Protein AF-A0A8H6MA01-F1 (afdb_monomer)

Sequence (253 aa):
HDFEWKREQCFLIRKPDPPVLVAITKEASRQVKTAQVQMLDYNLNRFTIDGRKGLEIIILTALMTFQDSKDVSPDSVSSPVTEQPSTLLSTSLANLSRRISSIPGVAIGTESLPPPMPPKPALKTGLDRVAEMQALKGEDYNKITVEEEGSVDDYAQYCNTLLSDDAMLFISVKSTSAEFVPKVLQVVEEAKRIRHKAGLDDEADLHQYVLYDTEKKKGPKRINLNDDADQKAKYTPPSSLTVHLSKIDMPEL

Foldseek 3Di:
DDDDDDWDWDWDDDPPDHTHTAKTWDDDPPVGLDTDMDGPVVRLVVDDDPPSVVVVVVVVVVSVVVSVVVVPPPPPDPDDDDDDDDDDDDDDDDDDDDDDDDDDDDDDDDPDDDDPDDPDPPDPDAQVVQVVVVVVVPDPPQEREDDPPHDLLSLLVNNLVQVVDPVRFKHKYKYPFLVCVVSSVSSVVSNQVVVVVVVPPDQQRKDKDKDFPPPPPPDDPPDDPPPPPVVVPDDDGGGMMMMMIGSDDDPPD

pLDDT: mean 72.01, std 19.39, range [27.12, 93.94]

Secondary structure (DSSP, 8-state):
---PPPPPEEEE--SSSPPEEEEEEEPPPTT----EEEE-HHHHHTS--TTHHHHHHHHHHHHHHHHHHHHT-GGG------------------------------------PPPPPPPPPP---THHHHHHHHHHHT--TTEEEE-SSS-HHHHHHHHHHHHHSTT--EEEEEESSGGGHHHHHHHHHHHHHHHHHTT-TTT-PPEEEEEE------S-----TT--HHHHTS----S-EEEEEESS--TT-

Solvent-accessible surface area (backbone atoms only — not comparable to full-atom values): 16451 Å² total; per-residue (Å²): 137,83,82,74,86,74,74,54,70,43,64,51,79,53,84,94,51,77,68,40,72,36,34,38,47,51,84,49,54,97,88,43,95,54,85,42,74,48,73,36,58,74,57,52,67,78,49,96,56,89,60,55,69,59,52,52,50,52,53,52,50,50,59,50,50,54,51,59,56,57,72,69,51,82,87,80,74,88,76,92,80,82,88,86,92,83,89,82,89,84,82,82,82,88,85,91,78,92,84,86,89,87,86,90,81,89,86,85,90,74,88,75,75,75,77,80,72,78,78,75,76,71,82,67,65,52,47,61,39,50,53,49,54,49,62,73,66,66,55,61,96,46,50,46,77,46,61,87,75,66,54,56,67,31,54,11,52,49,51,39,59,54,60,66,38,84,90,43,52,54,41,34,44,30,28,76,38,38,84,35,38,66,53,48,54,52,20,54,50,49,24,50,49,56,45,51,74,71,65,54,64,88,87,52,60,67,41,76,47,80,47,71,58,72,77,78,77,86,65,84,86,77,79,67,90,82,62,62,71,72,66,76,70,54,86,74,73,58,62,27,40,37,39,36,41,17,62,54,93,68,92,89,119

Structure (mmCIF, N/CA/C/O backbone):
data_AF-A0A8H6MA01-F1
#
_entry.id   AF-A0A8H6MA01-F1
#
loop_
_atom_site.group_PDB
_atom_site.id
_atom_site.type_symbol
_atom_site.label_atom_id
_atom_site.label_alt_id
_atom_site.label_comp_id
_atom_site.label_asym_id
_atom_site.label_entity_id
_atom_site.label_seq_id
_atom_site.pdbx_PDB_ins_code
_atom_site.Cartn_x
_atom_site.Cartn_y
_atom_site.Cartn_z
_atom_site.occupancy
_atom_site.B_iso_or_equiv
_atom_site.auth_seq_id
_atom_site.auth_comp_id
_atom_site.auth_asym_id
_atom_site.auth_atom_id
_atom_site.pdbx_PDB_model_num
ATOM 1 N N . HIS A 1 1 ? 6.164 2.600 -32.070 1.00 34.25 1 HIS A N 1
ATOM 2 C CA . HIS A 1 1 ? 7.226 2.622 -31.045 1.00 34.25 1 HIS A CA 1
ATOM 3 C C . HIS A 1 1 ? 6.882 3.793 -30.159 1.00 34.25 1 HIS A C 1
ATOM 5 O O . HIS A 1 1 ? 7.288 4.911 -30.453 1.00 34.25 1 HIS A O 1
ATOM 11 N N . ASP A 1 2 ? 6.026 3.541 -29.177 1.00 27.12 2 ASP A N 1
ATOM 12 C CA . ASP A 1 2 ? 5.502 4.596 -28.322 1.00 27.12 2 ASP A CA 1
ATOM 13 C C . ASP A 1 2 ? 6.475 4.778 -27.165 1.00 27.12 2 ASP A C 1
ATOM 15 O O . ASP A 1 2 ? 6.863 3.820 -26.496 1.00 27.12 2 ASP A O 1
ATOM 19 N N . PHE A 1 3 ? 6.977 6.002 -27.029 1.00 35.66 3 PHE A N 1
ATOM 20 C CA . PHE A 1 3 ? 7.962 6.348 -26.019 1.00 35.66 3 PHE A CA 1
ATOM 21 C C . PHE A 1 3 ? 7.270 6.454 -24.662 1.00 35.66 3 PHE A C 1
ATOM 23 O O . PHE A 1 3 ? 6.493 7.370 -24.406 1.00 35.66 3 PHE A O 1
ATOM 30 N N . GLU A 1 4 ? 7.576 5.493 -23.799 1.00 40.94 4 GLU A N 1
ATOM 31 C CA . GLU A 1 4 ? 7.163 5.455 -22.404 1.00 40.94 4 GLU A CA 1
ATOM 32 C C . GLU A 1 4 ? 7.915 6.533 -21.603 1.00 40.94 4 GLU A C 1
ATOM 34 O O . GLU A 1 4 ? 9.117 6.767 -21.788 1.00 40.94 4 GLU A O 1
ATOM 39 N N . TRP A 1 5 ? 7.188 7.247 -20.747 1.00 51.47 5 TRP A N 1
ATOM 40 C CA . TRP A 1 5 ? 7.677 8.445 -20.072 1.00 51.47 5 TRP A CA 1
ATOM 41 C C . TRP A 1 5 ? 8.796 8.108 -19.075 1.00 51.47 5 TRP A C 1
ATOM 43 O O . TRP A 1 5 ? 8.630 7.361 -18.115 1.00 51.47 5 TRP A O 1
ATOM 53 N N . LYS A 1 6 ? 9.980 8.681 -19.310 1.00 57.19 6 LYS A N 1
ATOM 54 C CA . LYS A 1 6 ? 11.204 8.441 -18.534 1.00 57.19 6 LYS A CA 1
ATOM 55 C C . LYS A 1 6 ? 11.165 9.237 -17.220 1.00 57.19 6 LYS A C 1
ATOM 57 O O . LYS A 1 6 ? 11.045 10.463 -17.259 1.00 57.19 6 LYS A O 1
ATOM 62 N N . ARG A 1 7 ? 11.321 8.567 -16.067 1.00 74.19 7 ARG A N 1
ATOM 63 C CA . ARG A 1 7 ? 11.549 9.224 -14.759 1.00 74.19 7 ARG A CA 1
ATOM 64 C C . ARG A 1 7 ? 12.716 10.208 -14.867 1.00 74.19 7 ARG A C 1
ATOM 66 O O . ARG A 1 7 ? 13.781 9.839 -15.368 1.00 74.19 7 ARG A O 1
ATOM 73 N N . GLU A 1 8 ? 12.542 11.433 -14.381 1.00 84.88 8 GLU A N 1
ATOM 74 C CA . GLU A 1 8 ? 13.616 12.430 -14.390 1.00 84.88 8 GLU A CA 1
ATOM 75 C C . GLU A 1 8 ? 14.580 12.152 -13.243 1.00 84.88 8 GLU A C 1
ATOM 77 O O . GLU A 1 8 ? 14.173 11.992 -12.089 1.00 84.88 8 GLU A O 1
ATOM 82 N N . GLN A 1 9 ? 15.864 12.079 -13.576 1.00 88.50 9 GLN A N 1
ATOM 83 C CA . GLN A 1 9 ? 16.936 11.704 -12.665 1.00 88.50 9 GLN A CA 1
ATOM 84 C C . GLN A 1 9 ? 18.064 12.726 -12.768 1.00 88.50 9 GLN A C 1
ATOM 86 O O . GLN A 1 9 ? 18.504 13.067 -13.867 1.00 88.50 9 GLN A O 1
ATOM 91 N N . CYS A 1 10 ? 18.561 13.188 -11.624 1.00 88.44 10 CYS A N 1
ATOM 92 C CA . CYS A 1 10 ? 19.715 14.075 -11.549 1.00 88.44 10 CYS A CA 1
ATOM 93 C C . CYS A 1 10 ? 20.949 13.290 -11.119 1.00 88.44 10 CYS A C 1
ATOM 95 O O . CYS A 1 10 ? 20.953 12.646 -10.067 1.00 88.44 10 CYS A O 1
ATOM 97 N N . PHE A 1 11 ? 22.018 13.406 -11.903 1.00 90.38 11 PHE A N 1
ATOM 98 C CA . PHE A 1 11 ? 23.304 12.782 -11.624 1.00 90.38 11 PHE A CA 1
ATOM 99 C C . PHE A 1 11 ? 24.374 13.840 -11.386 1.00 90.38 11 PHE A C 1
ATOM 101 O O . PHE A 1 11 ? 24.452 14.837 -12.103 1.00 90.38 11 PHE A O 1
ATOM 108 N N . LEU A 1 12 ? 25.251 13.582 -10.423 1.00 88.44 12 LEU A N 1
ATOM 109 C CA . LEU A 1 12 ? 26.494 14.311 -10.265 1.00 88.44 12 LEU A CA 1
ATOM 110 C C . LEU A 1 12 ? 27.577 13.624 -11.099 1.00 88.44 12 LEU A C 1
ATOM 112 O O . LEU A 1 12 ? 28.008 12.515 -10.783 1.00 88.44 12 LEU A O 1
ATOM 116 N N . ILE A 1 13 ? 27.998 14.282 -12.177 1.00 88.12 13 ILE A N 1
ATOM 117 C CA . ILE A 1 13 ? 29.018 13.767 -13.094 1.00 88.12 13 ILE A CA 1
ATOM 118 C C . ILE A 1 13 ? 30.401 14.074 -12.524 1.00 88.12 13 ILE A C 1
ATOM 120 O O . ILE A 1 13 ? 30.714 15.222 -12.207 1.00 88.12 13 ILE A O 1
ATOM 124 N N . ARG A 1 14 ? 31.243 13.047 -12.420 1.00 83.00 14 ARG A N 1
ATOM 125 C CA . ARG A 1 14 ? 32.652 13.159 -12.036 1.00 83.00 14 ARG A CA 1
ATOM 126 C C . ARG A 1 14 ? 33.495 12.401 -13.052 1.00 83.00 14 ARG A C 1
ATOM 128 O O . ARG A 1 14 ? 32.985 11.569 -13.786 1.00 83.00 14 ARG A O 1
ATOM 135 N N . LYS A 1 15 ? 34.769 12.751 -13.170 1.00 78.38 15 LYS A N 1
ATOM 136 C CA . LYS A 1 15 ? 35.750 11.967 -13.927 1.00 78.38 15 LYS A CA 1
ATOM 137 C C . LYS A 1 15 ? 36.972 11.810 -13.025 1.00 78.38 15 LYS A C 1
ATOM 139 O O . LYS A 1 15 ? 37.383 12.816 -12.449 1.00 78.38 15 LYS A O 1
ATOM 144 N N . PRO A 1 16 ? 37.540 10.603 -12.875 1.00 83.75 16 PRO A N 1
ATOM 145 C CA . PRO A 1 16 ? 37.234 9.367 -13.607 1.00 83.75 16 PRO A CA 1
ATOM 146 C C . PRO A 1 16 ? 36.024 8.568 -13.078 1.00 83.75 16 PRO A C 1
ATOM 148 O O . PRO A 1 16 ? 35.631 7.598 -13.719 1.00 83.75 16 PRO A O 1
ATOM 151 N N . ASP A 1 17 ? 35.444 8.959 -11.941 1.00 82.38 17 ASP A N 1
ATOM 152 C CA . ASP A 1 17 ? 34.401 8.184 -11.252 1.00 82.38 17 ASP A CA 1
ATOM 153 C C . ASP A 1 17 ? 33.057 8.131 -12.004 1.00 82.38 17 ASP A C 1
ATOM 155 O O . ASP A 1 17 ? 32.692 9.090 -12.68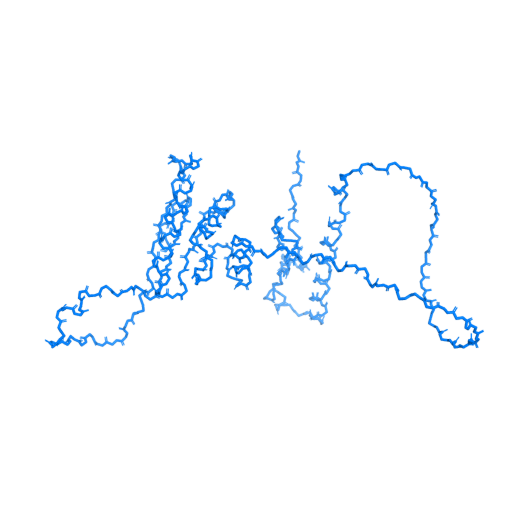4 1.00 82.38 17 ASP A O 1
ATOM 159 N N . PRO A 1 18 ? 32.268 7.051 -11.866 1.00 87.69 18 PRO A N 1
ATOM 160 C CA . PRO A 1 18 ? 30.954 6.963 -12.494 1.00 87.69 18 PRO A CA 1
ATOM 161 C C . PRO A 1 18 ? 29.983 8.043 -11.969 1.00 87.69 18 PRO A C 1
ATOM 163 O O . PRO A 1 18 ? 30.086 8.459 -10.810 1.00 87.69 18 PRO A O 1
ATOM 166 N N . PRO A 1 19 ? 29.003 8.485 -12.786 1.00 89.75 19 PRO A N 1
ATOM 167 C CA . PRO A 1 19 ? 27.981 9.431 -12.349 1.00 89.75 19 PRO A CA 1
ATOM 168 C C . PRO A 1 19 ? 27.183 8.904 -11.153 1.00 89.75 19 PRO A C 1
ATOM 170 O O . PRO A 1 19 ? 26.739 7.757 -11.144 1.00 89.75 19 PRO A O 1
ATOM 173 N N . VAL A 1 20 ? 26.955 9.761 -10.158 1.00 89.44 20 VAL A N 1
ATOM 174 C CA . VAL A 1 20 ? 26.236 9.393 -8.930 1.00 89.44 20 VAL A CA 1
ATOM 175 C C . VAL A 1 20 ? 24.845 10.006 -8.936 1.00 89.44 20 VAL A C 1
ATOM 177 O O . VAL A 1 20 ? 24.708 11.219 -9.061 1.00 89.44 20 VAL A O 1
ATOM 180 N N . LEU A 1 21 ? 23.808 9.182 -8.782 1.00 90.50 21 LEU A N 1
ATOM 181 C CA . LEU A 1 21 ? 22.423 9.646 -8.679 1.00 90.50 21 LEU A CA 1
ATOM 182 C C . LEU A 1 21 ? 22.229 10.451 -7.385 1.00 90.50 21 LEU A C 1
ATOM 184 O O . LEU A 1 21 ? 22.555 9.967 -6.300 1.00 90.50 21 LEU A O 1
ATOM 188 N N . VAL A 1 22 ? 21.690 11.666 -7.488 1.00 91.19 22 VAL A N 1
ATOM 189 C CA . VAL A 1 22 ? 21.502 12.582 -6.346 1.00 91.19 22 VAL A CA 1
ATOM 190 C C . VAL A 1 22 ? 20.050 12.995 -6.120 1.00 91.19 22 VAL A C 1
ATOM 192 O O . VAL A 1 22 ? 19.695 13.324 -4.992 1.00 91.19 22 VAL A O 1
ATOM 195 N N . ALA A 1 23 ? 19.201 12.941 -7.146 1.00 90.75 23 ALA A N 1
ATOM 196 C CA . ALA A 1 23 ? 17.767 13.175 -7.002 1.00 90.75 23 ALA A CA 1
ATOM 197 C C . ALA A 1 23 ? 16.973 12.424 -8.073 1.00 90.75 23 ALA A C 1
ATOM 199 O O . ALA A 1 23 ? 17.481 12.177 -9.171 1.00 90.75 23 ALA A O 1
ATOM 200 N N . ILE A 1 24 ? 15.730 12.071 -7.755 1.00 90.31 24 ILE A N 1
ATOM 201 C CA . ILE A 1 24 ? 14.807 11.397 -8.669 1.00 90.31 24 ILE A CA 1
ATOM 202 C C . ILE A 1 24 ? 13.382 11.917 -8.472 1.00 90.31 24 ILE A C 1
ATOM 204 O O . ILE A 1 24 ? 12.943 12.149 -7.345 1.00 90.31 24 ILE A O 1
ATOM 208 N N . THR A 1 25 ? 12.660 12.088 -9.574 1.00 87.12 25 THR A N 1
ATOM 209 C CA . THR A 1 25 ? 11.212 12.334 -9.559 1.00 87.12 25 THR A CA 1
ATOM 210 C C . THR A 1 25 ? 10.462 11.010 -9.457 1.00 87.12 25 THR A C 1
ATOM 212 O O . THR A 1 25 ? 10.783 10.034 -10.144 1.00 87.12 25 THR A O 1
ATOM 215 N N . LYS A 1 26 ? 9.474 10.962 -8.567 1.00 79.38 26 LYS A N 1
ATOM 216 C CA . LYS A 1 26 ? 8.510 9.869 -8.475 1.00 79.38 26 LYS A CA 1
ATOM 217 C C . LYS A 1 26 ? 7.288 10.224 -9.308 1.00 79.38 26 LYS A C 1
ATOM 219 O O . LYS A 1 26 ? 6.898 11.386 -9.390 1.00 79.38 26 LYS A O 1
ATOM 224 N N . GLU A 1 27 ? 6.724 9.211 -9.945 1.00 69.88 27 GLU A N 1
ATOM 225 C CA . GLU A 1 27 ? 5.550 9.371 -10.790 1.00 69.88 27 GLU A CA 1
ATOM 226 C C . GLU A 1 27 ? 4.340 9.769 -9.941 1.00 69.88 27 GLU A C 1
ATOM 228 O O . GLU A 1 27 ? 4.031 9.129 -8.934 1.00 69.88 27 GLU A O 1
ATOM 233 N N . ALA A 1 28 ? 3.671 10.844 -10.351 1.00 60.22 28 ALA A N 1
ATOM 234 C CA . ALA A 1 28 ? 2.371 11.205 -9.821 1.00 60.22 28 ALA A CA 1
ATOM 235 C C . ALA A 1 28 ? 1.358 10.171 -10.335 1.00 60.22 28 ALA A C 1
ATOM 237 O O . ALA A 1 28 ? 1.167 10.037 -11.544 1.00 60.22 28 ALA A O 1
ATOM 238 N N . SER A 1 29 ? 0.738 9.409 -9.429 1.00 55.12 29 SER A N 1
ATOM 239 C CA . SER A 1 29 ? -0.331 8.472 -9.793 1.00 55.12 29 SER A CA 1
ATOM 240 C C . SER A 1 29 ? -1.413 9.204 -10.592 1.00 55.12 29 SER A C 1
ATOM 242 O O . SER A 1 29 ? -1.735 10.353 -10.287 1.00 55.12 29 SER A O 1
ATOM 244 N N . ARG A 1 30 ? -2.020 8.538 -11.587 1.00 55.69 30 ARG A N 1
ATOM 245 C CA . ARG A 1 30 ? -3.050 9.118 -12.477 1.00 55.69 30 ARG A CA 1
ATOM 246 C C . ARG A 1 30 ? -4.207 9.806 -11.739 1.00 55.69 30 ARG A C 1
ATOM 248 O O . ARG A 1 30 ? -4.917 10.603 -12.345 1.00 55.69 30 ARG A O 1
ATOM 255 N N . GLN A 1 31 ? -4.407 9.505 -10.456 1.00 52.16 31 GLN A N 1
ATOM 256 C CA . GLN A 1 31 ? -5.457 10.093 -9.626 1.00 52.16 31 GLN A CA 1
ATOM 257 C C . GLN A 1 31 ? -5.031 11.336 -8.825 1.00 52.16 31 GLN A C 1
ATOM 259 O O . GLN A 1 31 ? -5.897 12.114 -8.431 1.00 52.16 31 GLN A O 1
ATOM 264 N N . VAL A 1 32 ? -3.732 11.574 -8.599 1.00 55.38 32 VAL A N 1
ATOM 265 C CA . VAL A 1 32 ? -3.238 12.698 -7.786 1.00 55.38 32 VAL A CA 1
ATOM 266 C C . VAL A 1 32 ? -2.075 13.382 -8.499 1.00 55.38 32 VAL A C 1
ATOM 268 O O . VAL A 1 32 ? -0.973 12.848 -8.562 1.00 55.38 32 VAL A O 1
ATOM 271 N N . LYS A 1 33 ? -2.306 14.606 -8.989 1.00 60.69 33 LYS A N 1
ATOM 272 C CA . LYS A 1 33 ? -1.308 15.462 -9.661 1.00 60.69 33 LYS A CA 1
ATOM 273 C C . LYS A 1 33 ? -0.271 16.065 -8.696 1.00 60.69 33 LYS A C 1
ATOM 275 O O . LYS A 1 33 ? 0.031 17.251 -8.767 1.00 60.69 33 LYS A O 1
ATOM 280 N N . THR A 1 34 ? 0.231 15.300 -7.731 1.00 64.06 34 THR A N 1
ATOM 281 C CA . THR A 1 34 ? 1.276 15.783 -6.819 1.00 64.06 34 THR A CA 1
ATOM 282 C C . THR A 1 34 ? 2.638 15.314 -7.297 1.00 64.06 34 THR A C 1
ATOM 284 O O . THR A 1 34 ? 2.972 14.135 -7.194 1.00 64.06 34 THR A O 1
ATOM 287 N N . ALA A 1 35 ? 3.425 16.268 -7.782 1.00 71.44 35 ALA A N 1
ATOM 288 C CA . ALA A 1 35 ? 4.844 16.124 -8.056 1.00 71.44 35 ALA A CA 1
ATOM 289 C C . ALA A 1 35 ? 5.605 15.715 -6.784 1.00 71.44 35 ALA A C 1
ATOM 291 O O . ALA A 1 35 ? 5.605 16.450 -5.794 1.00 71.44 35 ALA A O 1
ATOM 292 N N . GLN A 1 36 ? 6.284 14.565 -6.797 1.00 83.19 36 GLN A N 1
ATOM 293 C CA . GLN A 1 36 ? 7.130 14.135 -5.682 1.00 83.19 36 GLN A CA 1
ATOM 294 C C . GLN A 1 36 ? 8.589 14.015 -6.135 1.00 83.19 36 GLN A C 1
ATOM 296 O O . GLN A 1 36 ? 8.915 13.287 -7.069 1.00 83.19 36 GLN A O 1
ATOM 301 N N . VAL A 1 37 ? 9.492 14.710 -5.440 1.00 87.81 37 VAL A N 1
ATOM 302 C CA . VAL A 1 37 ? 10.945 14.626 -5.654 1.00 87.81 37 VAL A CA 1
ATOM 303 C C . VAL A 1 37 ? 11.595 13.990 -4.437 1.00 87.81 37 VAL A C 1
ATOM 305 O O . VAL A 1 37 ? 11.376 14.416 -3.306 1.00 87.81 37 VAL A O 1
ATOM 308 N N . GLN A 1 38 ? 12.418 12.974 -4.677 1.00 90.88 38 GLN A N 1
ATOM 309 C CA . GLN A 1 38 ? 13.244 12.342 -3.662 1.00 90.88 38 GLN A CA 1
ATOM 310 C C . GLN A 1 38 ? 14.689 12.819 -3.806 1.00 90.88 38 GLN A C 1
ATOM 312 O O . GLN A 1 38 ? 15.350 12.553 -4.813 1.00 90.88 38 GLN A O 1
ATOM 317 N N . MET A 1 39 ? 15.183 13.486 -2.765 1.00 91.69 39 MET A N 1
ATOM 318 C CA . MET A 1 39 ? 16.587 13.870 -2.625 1.00 91.69 39 MET A CA 1
ATOM 319 C C . MET A 1 39 ? 17.371 12.737 -1.958 1.00 91.69 39 MET A C 1
ATOM 321 O O . MET A 1 39 ? 16.956 12.193 -0.935 1.00 91.69 39 MET A O 1
ATOM 325 N N . LEU A 1 40 ? 18.507 12.355 -2.544 1.00 91.19 40 LEU A N 1
ATOM 326 C CA . LEU A 1 40 ? 19.391 11.318 -2.008 1.00 91.19 40 LEU A CA 1
ATOM 327 C C . LEU A 1 40 ? 20.517 11.971 -1.203 1.00 91.19 40 LEU A C 1
ATOM 329 O O . LEU A 1 40 ? 21.679 11.987 -1.620 1.00 91.19 40 LEU A O 1
ATOM 333 N N . ASP A 1 41 ? 20.169 12.501 -0.030 1.00 87.62 41 ASP A N 1
ATOM 334 C CA . ASP A 1 41 ? 21.076 13.277 0.829 1.00 87.62 41 ASP A CA 1
ATOM 335 C C . ASP A 1 41 ? 22.361 12.526 1.166 1.00 87.62 41 ASP A C 1
ATOM 337 O O . ASP A 1 41 ? 23.441 13.111 1.217 1.00 87.62 41 ASP A O 1
ATOM 341 N N . TYR A 1 42 ? 22.274 11.204 1.330 1.00 90.56 42 TYR A N 1
ATOM 342 C CA . TYR A 1 42 ? 23.441 10.358 1.553 1.00 90.56 42 TYR A CA 1
ATOM 343 C C . TYR A 1 42 ? 24.500 10.511 0.450 1.00 90.56 42 TYR A C 1
ATOM 345 O O . TYR A 1 42 ? 25.691 10.645 0.740 1.00 90.56 42 TYR A O 1
ATOM 353 N N . ASN A 1 43 ? 24.069 10.546 -0.812 1.00 88.00 43 ASN A N 1
ATOM 354 C CA . ASN A 1 43 ? 24.962 10.684 -1.956 1.00 88.00 43 ASN A CA 1
ATOM 355 C C . ASN A 1 43 ? 25.517 12.108 -2.057 1.00 88.00 43 ASN A C 1
ATOM 357 O O . ASN A 1 43 ? 26.704 12.272 -2.316 1.00 88.00 43 ASN A O 1
ATOM 361 N N . LEU A 1 44 ? 24.706 13.130 -1.774 1.00 86.75 44 LEU A N 1
ATOM 362 C CA . LEU A 1 44 ? 25.148 14.531 -1.706 1.00 86.75 44 LEU A CA 1
ATOM 363 C C . LEU A 1 44 ? 26.163 14.777 -0.580 1.00 86.75 44 LEU A C 1
ATOM 365 O O . LEU A 1 44 ? 27.115 15.540 -0.748 1.00 86.75 44 LEU A O 1
ATOM 369 N N . ASN A 1 45 ? 25.990 14.109 0.560 1.00 86.94 45 ASN A N 1
ATOM 370 C CA . ASN A 1 45 ? 26.807 14.315 1.752 1.00 86.94 45 ASN A CA 1
ATOM 371 C C . ASN A 1 45 ? 28.245 13.812 1.604 1.00 86.94 45 ASN A C 1
ATOM 373 O O . ASN A 1 45 ? 29.138 14.337 2.268 1.00 86.94 45 ASN A O 1
ATOM 377 N N . ARG A 1 46 ? 28.481 12.855 0.702 1.00 85.06 46 ARG A N 1
ATOM 378 C CA . ARG A 1 46 ? 29.812 12.316 0.376 1.00 85.06 46 ARG A CA 1
ATOM 379 C C . ARG A 1 46 ? 30.696 13.293 -0.396 1.00 85.06 46 ARG A C 1
ATOM 381 O O . ARG A 1 46 ? 31.870 13.018 -0.624 1.00 85.06 46 ARG A O 1
ATOM 388 N N . PHE A 1 47 ? 30.136 14.425 -0.806 1.00 83.88 47 PHE A N 1
ATOM 389 C CA . PHE A 1 47 ? 30.798 15.380 -1.665 1.00 83.88 47 PHE A CA 1
ATOM 390 C C . PHE A 1 47 ? 31.005 16.720 -0.962 1.00 83.88 47 PHE A C 1
ATOM 392 O O . PHE A 1 47 ? 30.074 17.315 -0.410 1.00 83.88 47 PHE A O 1
ATOM 399 N N . THR A 1 48 ? 32.242 17.212 -1.022 1.00 82.31 48 THR A N 1
ATOM 400 C CA . THR A 1 48 ? 32.616 18.562 -0.593 1.00 82.31 48 THR A CA 1
ATOM 401 C C . THR A 1 48 ? 32.142 19.544 -1.662 1.00 82.31 48 THR A C 1
ATOM 403 O O . THR A 1 48 ? 32.806 19.740 -2.676 1.00 82.31 48 THR A O 1
ATOM 406 N N . ILE A 1 49 ? 30.926 20.056 -1.489 1.00 85.38 49 ILE A N 1
ATOM 407 C CA . ILE A 1 49 ? 30.286 21.018 -2.390 1.00 85.38 49 ILE A CA 1
ATOM 408 C C . ILE A 1 49 ? 30.086 22.304 -1.600 1.00 85.38 49 ILE A C 1
ATOM 410 O O . ILE A 1 49 ? 29.394 22.294 -0.576 1.00 85.38 49 ILE A O 1
ATOM 414 N N . ASP A 1 50 ? 30.655 23.400 -2.090 1.00 87.00 50 ASP A N 1
ATOM 415 C CA . ASP A 1 50 ? 30.417 24.722 -1.524 1.00 87.00 50 ASP A CA 1
ATOM 416 C C . ASP A 1 50 ? 28.962 25.127 -1.782 1.00 87.00 50 ASP A C 1
ATOM 418 O O . ASP A 1 50 ? 28.474 25.085 -2.910 1.00 87.00 50 ASP A O 1
ATOM 422 N N . GLY A 1 51 ? 28.229 25.477 -0.723 1.00 86.44 51 GLY A N 1
ATOM 423 C CA . GLY A 1 51 ? 26.828 25.888 -0.854 1.00 86.44 51 GLY A CA 1
ATOM 424 C C . GLY A 1 51 ? 25.847 24.745 -1.150 1.00 86.44 51 GLY A C 1
ATOM 425 O O . GLY A 1 51 ? 24.921 24.920 -1.941 1.00 86.44 51 GLY A O 1
ATOM 426 N N . ARG A 1 52 ? 25.988 23.593 -0.475 1.00 87.06 52 ARG A N 1
ATOM 427 C CA . ARG A 1 52 ? 25.103 22.411 -0.612 1.00 87.06 52 ARG A CA 1
ATOM 428 C C . ARG A 1 52 ? 23.604 22.740 -0.616 1.00 87.06 52 ARG A C 1
ATOM 430 O O . ARG A 1 52 ? 22.874 22.219 -1.450 1.00 87.06 52 ARG A O 1
ATOM 437 N N . LYS A 1 53 ? 23.151 23.640 0.262 1.00 88.69 53 LYS A N 1
ATOM 438 C CA . LYS A 1 53 ? 21.740 24.061 0.315 1.00 88.69 53 LYS A CA 1
ATOM 439 C C . LYS A 1 53 ? 21.287 24.835 -0.918 1.00 88.69 53 LYS A C 1
ATOM 441 O O . LYS A 1 53 ? 20.166 24.640 -1.369 1.00 88.69 53 LYS A O 1
ATOM 446 N N . GLY A 1 54 ? 22.167 25.641 -1.508 1.00 92.00 54 GLY A N 1
ATOM 447 C CA . GLY A 1 54 ? 21.892 26.278 -2.795 1.00 92.00 54 GLY A CA 1
ATOM 448 C C . GLY A 1 54 ? 21.733 25.243 -3.908 1.00 92.00 54 GLY A C 1
ATOM 449 O O . GLY A 1 54 ? 20.795 25.331 -4.694 1.00 92.00 54 GLY A O 1
ATOM 450 N N . LEU A 1 55 ? 22.590 24.217 -3.928 1.00 89.62 55 LEU A N 1
ATOM 451 C CA . LEU A 1 55 ? 22.495 23.129 -4.903 1.00 89.62 55 LEU A CA 1
ATOM 452 C C . LEU A 1 55 ? 21.197 22.319 -4.753 1.00 89.62 55 LEU A C 1
ATOM 454 O O . LEU A 1 55 ? 20.548 22.041 -5.756 1.00 89.62 55 LEU A O 1
ATOM 458 N N . GLU A 1 56 ? 20.799 21.969 -3.527 1.00 90.06 56 GLU A N 1
ATOM 459 C CA . GLU A 1 56 ? 19.523 21.283 -3.261 1.00 90.06 56 GLU A CA 1
ATOM 460 C C . GLU A 1 56 ? 18.330 22.093 -3.795 1.00 90.06 56 GLU A C 1
ATOM 462 O O . GLU A 1 56 ? 17.477 21.543 -4.490 1.00 90.06 56 GLU A O 1
ATOM 467 N N . ILE A 1 57 ? 18.302 23.408 -3.536 1.00 91.94 57 ILE A N 1
ATOM 468 C CA . ILE A 1 57 ? 17.244 24.308 -4.020 1.00 91.94 57 ILE A CA 1
ATOM 469 C C . ILE A 1 57 ? 17.224 24.354 -5.549 1.00 91.94 57 ILE A C 1
ATOM 471 O O . ILE A 1 57 ? 16.150 24.288 -6.142 1.00 91.94 57 ILE A O 1
ATOM 475 N N . ILE A 1 58 ? 18.387 24.439 -6.201 1.00 92.38 58 ILE A N 1
ATOM 476 C CA . ILE A 1 58 ? 18.479 24.44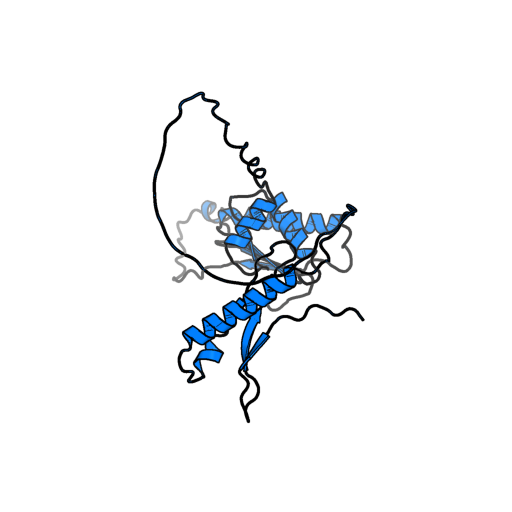5 -7.667 1.00 92.38 58 ILE A CA 1
ATOM 477 C C . ILE A 1 58 ? 17.951 23.132 -8.250 1.00 92.38 58 ILE A C 1
ATOM 479 O O . ILE A 1 58 ? 17.160 23.168 -9.188 1.00 92.38 58 ILE A O 1
ATOM 483 N N . ILE A 1 59 ? 18.347 21.987 -7.686 1.00 90.69 59 ILE A N 1
ATOM 484 C CA . ILE A 1 59 ? 17.882 20.667 -8.138 1.00 90.69 59 ILE A CA 1
ATOM 485 C C . ILE A 1 59 ? 16.362 20.559 -7.986 1.00 90.69 59 ILE A C 1
ATOM 487 O O . ILE A 1 59 ? 15.680 20.175 -8.935 1.00 90.69 59 ILE A O 1
ATOM 491 N N . LEU A 1 60 ? 15.823 20.941 -6.825 1.00 90.50 60 LEU A N 1
ATOM 492 C CA . LEU A 1 60 ? 14.386 20.910 -6.564 1.00 90.50 60 LEU A CA 1
ATOM 493 C C . LEU A 1 60 ? 13.621 21.833 -7.520 1.00 90.50 60 LEU A C 1
ATOM 495 O O . LEU A 1 60 ? 12.631 21.418 -8.115 1.00 90.50 60 LEU A O 1
ATOM 499 N N . THR A 1 61 ? 14.109 23.060 -7.707 1.00 90.38 61 THR A N 1
ATOM 500 C CA . THR A 1 61 ? 13.479 24.055 -8.586 1.00 90.38 61 THR 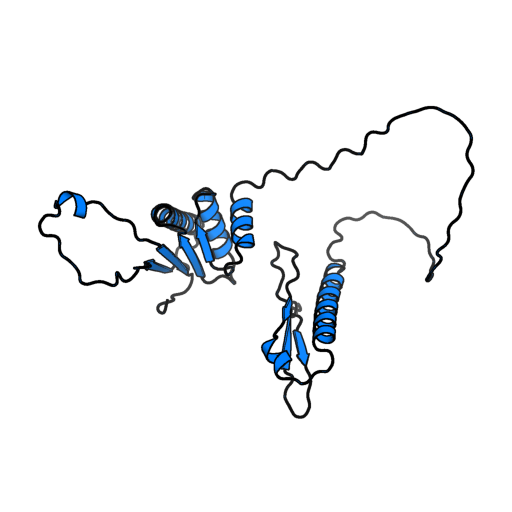A CA 1
ATOM 501 C C . THR A 1 61 ? 13.494 23.584 -10.037 1.00 90.38 61 THR A C 1
ATOM 503 O O . THR A 1 61 ? 12.478 23.689 -10.718 1.00 90.38 61 THR A O 1
ATOM 506 N N . ALA A 1 62 ? 14.605 23.011 -10.510 1.00 89.12 62 ALA A N 1
ATOM 507 C CA . ALA A 1 62 ? 14.715 22.477 -11.864 1.00 89.12 62 ALA A CA 1
ATOM 508 C C . ALA A 1 62 ? 13.738 21.315 -12.103 1.00 89.12 62 ALA A C 1
ATOM 510 O O . ALA A 1 62 ? 12.980 21.350 -13.068 1.00 89.12 62 ALA A O 1
ATOM 511 N N . LEU A 1 63 ? 13.707 20.326 -11.201 1.00 87.44 63 LEU A N 1
ATOM 512 C CA . LEU A 1 63 ? 12.816 19.166 -11.316 1.00 87.44 63 LEU A CA 1
ATOM 513 C C . LEU A 1 63 ? 11.332 19.538 -11.208 1.00 87.44 63 LEU A C 1
ATOM 515 O O . LEU A 1 63 ? 10.502 18.928 -11.874 1.00 87.44 63 LEU A O 1
ATOM 519 N N . MET A 1 64 ? 10.979 20.531 -10.390 1.00 86.25 64 MET A N 1
ATOM 520 C CA . MET A 1 64 ? 9.605 21.046 -10.328 1.00 86.25 64 MET A CA 1
ATOM 521 C C . MET A 1 64 ? 9.241 21.818 -11.602 1.00 86.25 64 MET A C 1
ATOM 523 O O . MET A 1 64 ? 8.179 21.599 -12.169 1.00 86.25 64 MET A O 1
ATOM 527 N N . THR A 1 65 ? 10.158 22.638 -12.126 1.00 86.25 65 THR A N 1
ATOM 528 C CA . THR A 1 65 ? 9.929 23.404 -13.366 1.00 86.25 65 THR A CA 1
ATOM 529 C C . THR A 1 65 ? 9.742 22.491 -14.581 1.00 86.25 65 THR A C 1
ATOM 531 O O . THR A 1 65 ? 8.925 22.782 -15.457 1.00 86.25 65 THR A O 1
ATOM 534 N N . PHE A 1 66 ? 10.479 21.378 -14.662 1.00 83.12 66 PHE A N 1
ATOM 535 C CA . PHE A 1 66 ? 10.291 20.398 -15.735 1.00 83.12 66 PHE A CA 1
ATOM 536 C C . PHE A 1 66 ? 8.938 19.694 -15.650 1.00 83.12 66 PHE A C 1
ATOM 538 O O . PHE A 1 66 ? 8.321 19.453 -16.687 1.00 83.12 66 PHE A O 1
ATOM 545 N N . GLN A 1 67 ? 8.445 19.430 -14.441 1.00 80.19 67 GLN A N 1
ATOM 546 C CA . GLN A 1 67 ? 7.105 18.883 -14.236 1.00 80.19 67 GLN A CA 1
ATOM 547 C C . GLN A 1 67 ? 6.019 19.882 -14.645 1.00 80.19 67 GLN A C 1
ATOM 549 O O . GLN A 1 67 ? 5.168 19.530 -15.458 1.00 80.19 67 GLN A O 1
ATOM 554 N N . ASP A 1 68 ? 6.122 21.142 -14.216 1.00 78.81 68 ASP A N 1
ATOM 555 C CA . ASP A 1 68 ? 5.194 22.201 -14.637 1.00 78.81 68 ASP A CA 1
ATOM 556 C C . ASP A 1 68 ? 5.185 22.378 -16.165 1.00 78.81 68 ASP A C 1
ATOM 558 O O . ASP A 1 68 ? 4.140 22.578 -16.776 1.00 78.81 68 ASP A O 1
ATOM 562 N N . SER A 1 69 ? 6.347 22.258 -16.813 1.00 77.88 69 SER A N 1
ATOM 563 C CA . SER A 1 69 ? 6.458 22.365 -18.275 1.00 77.88 69 SER A CA 1
ATOM 564 C C . SER A 1 69 ? 5.834 21.172 -19.009 1.00 77.88 69 SER A C 1
ATOM 566 O O . SER A 1 69 ? 5.332 21.334 -20.120 1.00 77.88 69 SER A O 1
ATOM 568 N N . LYS A 1 70 ? 5.856 19.974 -18.411 1.00 69.00 70 LYS A N 1
ATOM 569 C CA . LYS A 1 70 ? 5.237 18.761 -18.972 1.00 69.00 70 LYS A CA 1
ATOM 570 C C . LYS A 1 70 ? 3.715 18.818 -18.924 1.00 69.00 70 LYS A C 1
ATOM 572 O O . LYS A 1 70 ? 3.076 18.390 -19.885 1.00 69.00 70 LYS A O 1
ATOM 577 N N . ASP A 1 71 ? 3.151 19.400 -17.869 1.00 62.66 71 ASP A N 1
ATOM 578 C CA . ASP A 1 71 ? 1.705 19.608 -17.730 1.00 62.66 71 ASP A CA 1
ATOM 579 C C . ASP A 1 71 ? 1.132 20.594 -18.769 1.00 62.66 71 ASP A C 1
ATOM 581 O O . ASP A 1 71 ? -0.070 20.585 -19.032 1.00 62.66 71 ASP A O 1
ATOM 585 N N . VAL A 1 72 ? 1.982 21.393 -19.426 1.00 62.31 72 VAL A N 1
ATOM 586 C CA . VAL A 1 72 ? 1.621 22.318 -20.521 1.00 62.31 72 VAL A CA 1
ATOM 587 C C . VAL A 1 72 ? 1.700 21.634 -21.906 1.00 62.31 72 VAL A C 1
ATOM 589 O O . VAL A 1 72 ? 1.748 22.288 -22.947 1.00 62.31 72 VAL A O 1
ATOM 592 N N . SER A 1 73 ? 1.696 20.299 -21.962 1.00 47.44 73 SER A N 1
ATOM 593 C CA . SER A 1 73 ? 1.588 19.566 -23.232 1.00 47.44 73 SER A CA 1
ATOM 594 C C . SER A 1 73 ? 0.143 19.624 -23.778 1.00 47.44 73 SER A C 1
ATOM 596 O O . SER A 1 73 ? -0.809 19.438 -23.016 1.00 47.44 73 SER A O 1
ATOM 598 N N . PRO A 1 74 ? -0.067 19.861 -25.088 1.00 50.56 74 PRO A N 1
ATOM 599 C CA . PRO A 1 74 ? -1.369 20.201 -25.679 1.00 50.56 74 PRO A CA 1
ATOM 600 C C . PRO A 1 74 ? -2.352 19.025 -25.860 1.00 50.56 74 PRO A C 1
ATOM 602 O O . PRO A 1 74 ? -3.266 19.125 -26.674 1.00 50.56 74 PRO A O 1
ATOM 605 N N . ASP A 1 75 ? -2.237 17.937 -25.097 1.00 47.78 75 ASP A N 1
ATOM 606 C CA . ASP A 1 75 ? -3.170 16.795 -25.190 1.00 47.78 75 ASP A CA 1
ATOM 607 C C . ASP A 1 75 ? -4.443 16.974 -24.339 1.00 47.78 75 ASP A C 1
ATOM 609 O O . ASP A 1 75 ? -5.286 16.084 -24.249 1.00 47.78 75 ASP A O 1
ATOM 613 N N . SER A 1 76 ? -4.628 18.156 -23.744 1.00 45.41 76 SER A N 1
ATOM 614 C CA . SER A 1 76 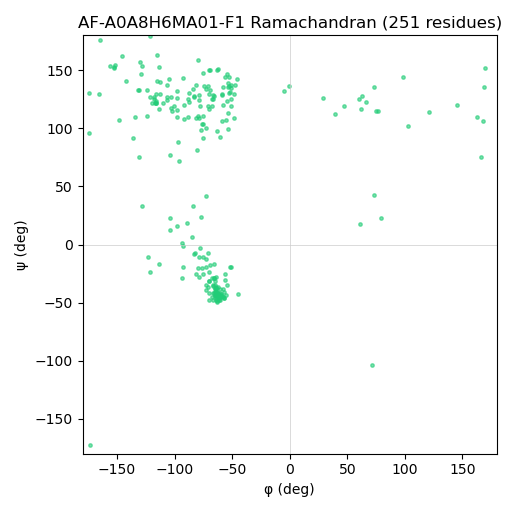? -5.839 18.540 -23.005 1.00 45.41 76 SER A CA 1
ATOM 615 C C . SER A 1 76 ? -6.759 19.502 -23.774 1.00 45.41 76 SER A C 1
ATOM 617 O O . SER A 1 76 ? -7.579 20.190 -23.168 1.00 45.41 76 SER A O 1
ATOM 619 N N . VAL A 1 77 ? -6.683 19.539 -25.111 1.00 41.97 77 VAL A N 1
ATOM 620 C CA . VAL A 1 77 ? -7.628 20.305 -25.947 1.00 41.97 77 VAL A CA 1
ATOM 621 C C . VAL A 1 77 ? -8.631 19.369 -26.620 1.00 41.97 77 VAL A C 1
ATOM 623 O O . VAL A 1 77 ? -8.574 19.097 -27.815 1.00 41.97 77 VAL A O 1
ATOM 626 N N . SER A 1 78 ? -9.611 18.904 -25.850 1.00 41.50 78 SER A N 1
ATOM 627 C CA . SER A 1 78 ? -10.884 18.433 -26.397 1.00 41.50 78 SER A CA 1
ATOM 628 C C . SER A 1 78 ? -11.923 19.554 -26.307 1.00 41.50 78 SER A C 1
ATOM 630 O O . SER A 1 78 ? -12.626 19.659 -25.302 1.00 41.50 78 SER A O 1
ATOM 632 N N . SER A 1 79 ? -11.995 20.406 -27.337 1.00 34.28 79 SER A N 1
ATOM 633 C CA . SER A 1 79 ? -13.228 20.935 -27.967 1.00 34.28 79 SER A CA 1
ATOM 634 C C . SER A 1 79 ? -12.898 22.093 -28.929 1.00 34.28 79 SER A C 1
ATOM 636 O O . SER A 1 79 ? -12.114 22.970 -28.566 1.00 34.28 79 SER A O 1
ATOM 638 N N . PRO A 1 80 ? -13.482 22.136 -30.143 1.00 46.12 80 PRO A N 1
ATOM 639 C CA . PRO A 1 80 ? -13.185 23.157 -31.139 1.00 46.12 80 PRO A CA 1
ATOM 640 C C . PRO A 1 80 ? -14.089 24.382 -30.952 1.00 46.12 80 PRO A C 1
ATOM 642 O O . PRO A 1 80 ? -15.310 24.261 -31.006 1.00 46.12 80 PRO A O 1
ATOM 645 N N . VAL A 1 81 ? -13.501 25.572 -30.807 1.00 37.09 81 VAL A N 1
ATOM 646 C CA . VAL A 1 81 ? -14.182 26.842 -31.116 1.00 37.09 81 VAL A CA 1
ATOM 647 C C . VAL A 1 81 ? -13.218 27.744 -31.892 1.00 37.09 81 VAL A C 1
ATOM 649 O O . VAL A 1 81 ? -12.366 28.430 -31.342 1.00 37.09 81 VAL A O 1
ATOM 652 N N . THR A 1 82 ? -13.326 27.599 -33.207 1.00 37.06 82 THR A N 1
ATOM 653 C CA . THR A 1 82 ? -13.208 28.564 -34.307 1.00 37.06 82 THR A CA 1
ATOM 654 C C . THR A 1 82 ? -13.014 30.063 -33.972 1.00 37.06 82 THR A C 1
ATOM 656 O O . THR A 1 82 ? -13.826 30.642 -33.260 1.00 37.06 82 THR A O 1
ATOM 659 N N . GLU A 1 83 ? -12.013 30.657 -34.661 1.00 34.66 83 GLU A N 1
ATOM 660 C CA . GLU A 1 83 ? -11.860 32.070 -35.121 1.00 34.66 83 GLU A CA 1
ATOM 661 C C . GLU A 1 83 ? -1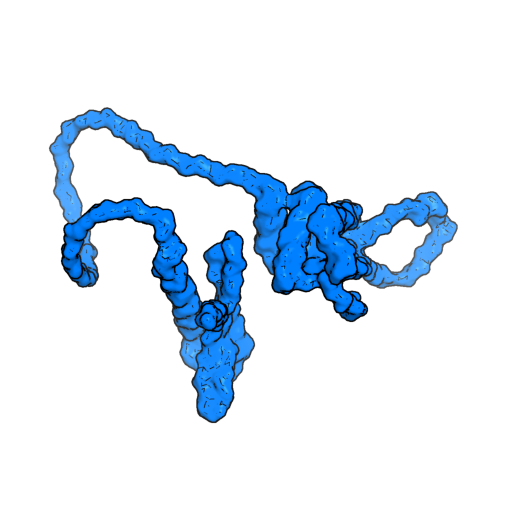1.548 33.177 -34.081 1.00 34.66 83 GLU A C 1
ATOM 663 O O . GLU A 1 83 ? -12.211 33.280 -33.065 1.00 34.66 83 GLU A O 1
ATOM 668 N N . GLN A 1 84 ? -10.628 34.146 -34.247 1.00 39.28 84 GLN A N 1
ATOM 669 C CA . GLN A 1 84 ? -9.573 34.513 -35.218 1.00 39.28 84 GLN A CA 1
ATOM 670 C C . GLN A 1 84 ? -8.782 35.742 -34.610 1.00 39.28 84 GLN A C 1
ATOM 672 O O . GLN A 1 84 ? -8.995 36.034 -33.435 1.00 39.28 84 GLN A O 1
ATOM 677 N N . PRO A 1 85 ? -7.831 36.449 -35.277 1.00 51.81 85 PRO A N 1
ATOM 678 C CA . PRO A 1 85 ? -6.485 36.726 -34.739 1.00 51.81 85 PRO A CA 1
ATOM 679 C C . PRO A 1 85 ? -6.155 38.215 -34.462 1.00 51.81 85 PRO A C 1
ATOM 681 O O . PRO A 1 85 ? -6.779 39.099 -35.037 1.00 51.81 85 PRO A O 1
ATOM 684 N N . SER A 1 86 ? -5.108 38.499 -33.667 1.00 34.47 86 SER A N 1
ATOM 685 C CA . SER A 1 86 ? -4.266 39.732 -33.693 1.00 34.47 86 SER A CA 1
ATOM 686 C C . SER A 1 86 ? -3.092 39.569 -32.703 1.00 34.47 86 SER A C 1
A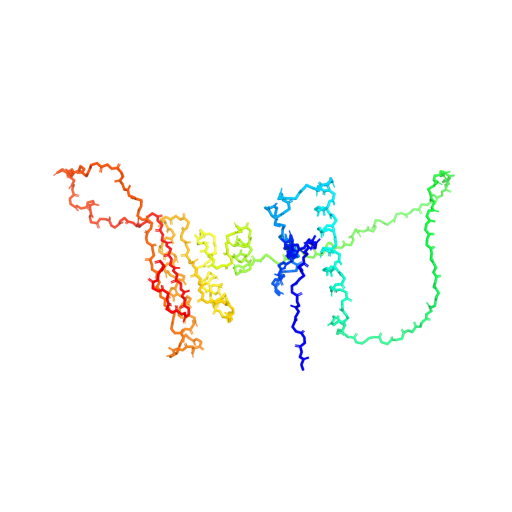TOM 688 O O . SER A 1 86 ? -3.305 39.529 -31.501 1.00 34.47 86 SER A O 1
ATOM 690 N N . THR A 1 87 ? -1.897 39.153 -33.135 1.00 36.94 87 THR A N 1
ATOM 691 C CA . THR A 1 87 ? -0.707 39.979 -33.454 1.00 36.94 87 THR A CA 1
ATOM 692 C C . THR A 1 87 ? -0.118 40.843 -32.319 1.00 36.94 87 THR A C 1
ATOM 694 O O . THR A 1 87 ? -0.763 41.769 -31.843 1.00 36.94 87 THR A O 1
ATOM 697 N N . LEU A 1 88 ? 1.194 40.624 -32.106 1.00 34.50 88 LEU A N 1
ATOM 698 C CA . LEU A 1 88 ? 2.259 41.515 -31.589 1.00 34.50 88 LEU A CA 1
ATOM 699 C C . LEU A 1 88 ? 2.734 41.339 -30.126 1.00 34.50 88 LEU A C 1
ATOM 701 O O . LEU A 1 88 ? 2.120 41.800 -29.176 1.00 34.50 88 LEU A O 1
ATOM 705 N N . LEU A 1 89 ? 3.899 40.681 -30.011 1.00 37.75 89 LEU A N 1
ATOM 706 C CA . LEU A 1 89 ? 5.163 41.166 -29.417 1.00 37.75 89 LEU A CA 1
ATOM 707 C C . LEU A 1 89 ? 5.090 42.231 -28.298 1.00 37.75 89 LEU A C 1
ATOM 709 O O . LEU A 1 89 ? 4.624 43.337 -28.547 1.00 37.75 89 LEU A O 1
ATOM 713 N N . SER A 1 90 ? 5.732 41.945 -27.149 1.00 33.66 90 SER A N 1
ATOM 714 C CA . SER A 1 90 ? 6.886 42.709 -26.603 1.00 33.66 90 SER A CA 1
ATOM 715 C C . SER A 1 90 ? 6.956 42.811 -25.066 1.00 33.66 90 SER A C 1
ATOM 717 O O . SER A 1 90 ? 6.094 43.374 -24.407 1.00 33.66 90 SER A O 1
ATOM 719 N N . THR A 1 91 ? 8.070 42.287 -24.540 1.00 35.88 91 THR A N 1
ATOM 720 C CA . THR A 1 91 ? 9.023 42.889 -23.578 1.00 35.88 91 THR A CA 1
ATOM 721 C C . THR A 1 91 ? 8.555 43.602 -22.294 1.00 35.88 91 THR A C 1
ATOM 723 O O . THR A 1 91 ? 8.026 44.704 -22.318 1.00 35.88 91 THR A O 1
ATOM 726 N N . SER A 1 92 ? 9.020 43.024 -21.180 1.00 35.19 92 SER A N 1
ATOM 727 C CA . SER A 1 92 ? 9.865 43.624 -20.127 1.00 35.19 92 SER A CA 1
ATOM 728 C C . SER A 1 92 ? 9.395 44.815 -19.270 1.00 35.19 92 SER A C 1
ATOM 730 O O . SER A 1 92 ? 9.207 45.922 -19.753 1.00 35.19 92 SER A O 1
ATOM 732 N N . LEU A 1 93 ? 9.524 44.568 -17.959 1.00 36.72 93 LEU A N 1
ATOM 733 C CA . LEU A 1 93 ? 10.145 45.405 -16.920 1.00 36.72 93 LEU A CA 1
ATOM 734 C C . LEU A 1 93 ? 9.513 46.755 -16.534 1.00 36.72 93 LEU A C 1
ATOM 736 O O . LEU A 1 93 ? 9.497 47.714 -17.289 1.00 36.72 93 LEU A O 1
ATOM 740 N N . ALA A 1 94 ? 9.226 46.811 -15.228 1.00 39.31 94 ALA A N 1
ATOM 741 C CA . ALA A 1 94 ? 9.412 47.940 -14.318 1.00 39.31 94 ALA A CA 1
ATOM 742 C C . ALA A 1 94 ? 8.637 49.240 -14.601 1.00 39.31 94 ALA A C 1
ATOM 744 O O . ALA A 1 94 ? 8.961 49.997 -15.505 1.00 39.31 94 ALA A O 1
ATOM 745 N N . ASN A 1 95 ? 7.745 49.607 -13.674 1.00 37.59 95 ASN A N 1
ATOM 746 C CA . ASN A 1 95 ? 7.990 50.820 -12.891 1.00 37.59 95 ASN A CA 1
ATOM 747 C C . ASN A 1 95 ? 7.095 50.937 -11.655 1.00 37.59 95 ASN A C 1
ATOM 749 O O . ASN A 1 95 ? 5.872 50.833 -11.690 1.00 37.59 95 ASN A O 1
ATOM 753 N N . LEU A 1 96 ? 7.777 51.199 -10.547 1.00 41.38 96 LEU A N 1
ATOM 754 C CA . LEU A 1 96 ? 7.266 51.567 -9.242 1.00 41.38 96 LEU A CA 1
ATOM 755 C C . LEU A 1 96 ? 7.207 53.102 -9.178 1.00 41.38 96 LEU A C 1
ATOM 757 O O . LEU A 1 96 ? 8.260 53.723 -9.286 1.00 41.38 96 LEU A O 1
ATOM 761 N N . SER A 1 97 ? 6.033 53.713 -8.964 1.00 36.03 97 SER A N 1
ATOM 762 C CA . SER A 1 97 ? 5.840 54.908 -8.100 1.00 36.03 97 SER A CA 1
ATOM 763 C C . SER A 1 97 ? 4.468 55.582 -8.260 1.00 36.03 97 SER A C 1
ATOM 765 O O . SER A 1 97 ? 4.204 56.298 -9.213 1.00 36.03 97 SER A O 1
ATOM 767 N N . ARG A 1 98 ? 3.616 55.388 -7.246 1.00 38.50 98 ARG A N 1
ATOM 768 C CA . ARG A 1 98 ? 3.190 56.405 -6.257 1.00 38.50 98 ARG A CA 1
ATOM 769 C C . ARG A 1 98 ? 2.920 57.854 -6.747 1.00 38.50 98 ARG A C 1
ATOM 771 O O . ARG A 1 98 ? 3.869 58.600 -6.959 1.00 38.50 98 ARG A O 1
ATOM 778 N N . ARG A 1 99 ? 1.643 58.283 -6.695 1.00 38.16 99 ARG A N 1
ATOM 779 C CA . ARG A 1 99 ? 1.054 59.481 -6.004 1.00 38.16 99 ARG A CA 1
ATOM 780 C C . ARG A 1 99 ? -0.349 59.771 -6.591 1.00 38.16 99 ARG A C 1
ATOM 782 O O . ARG A 1 99 ? -0.469 59.938 -7.791 1.00 38.16 99 ARG A O 1
ATOM 789 N N . ILE A 1 100 ? -1.444 59.549 -5.855 1.00 37.75 100 ILE A N 1
ATOM 790 C CA . ILE A 1 100 ? -2.161 60.425 -4.891 1.00 37.75 100 ILE A CA 1
ATOM 791 C C . ILE A 1 100 ? -3.015 61.546 -5.537 1.00 37.75 100 ILE A C 1
ATOM 793 O O . ILE A 1 100 ? -2.482 62.531 -6.029 1.00 37.75 100 ILE A O 1
ATOM 797 N N . SER A 1 101 ? -4.334 61.396 -5.317 1.00 36.84 101 SER A N 1
ATOM 798 C CA . SER A 1 101 ? -5.409 62.391 -5.100 1.00 36.84 101 SER A CA 1
ATOM 799 C C . SER A 1 101 ? -5.996 63.197 -6.269 1.00 36.84 101 SER A C 1
ATOM 801 O O . SER A 1 101 ? -5.372 64.113 -6.793 1.00 36.84 101 SER A O 1
ATOM 803 N N . SER A 1 102 ? -7.286 62.972 -6.555 1.00 34.94 102 SER A N 1
ATOM 804 C CA . SER A 1 102 ? -8.352 63.957 -6.262 1.00 34.94 102 SER A CA 1
ATOM 805 C C . SER A 1 102 ? -9.758 63.397 -6.569 1.00 34.94 102 SER A C 1
ATOM 807 O O . SER A 1 102 ? -10.010 62.824 -7.621 1.00 34.94 102 SER A O 1
ATOM 809 N N . ILE A 1 103 ? -10.657 63.554 -5.596 1.00 42.62 103 ILE A N 1
ATOM 810 C CA . ILE A 1 103 ? -12.122 63.322 -5.591 1.00 42.62 103 ILE A CA 1
ATOM 811 C C . ILE A 1 103 ? -12.729 64.750 -5.645 1.00 42.62 103 ILE A C 1
ATOM 813 O O . ILE A 1 103 ? -12.110 65.610 -5.007 1.00 42.62 103 ILE A O 1
ATOM 817 N N . PRO A 1 104 ? -13.851 65.084 -6.345 1.00 46.44 104 PRO A N 1
ATOM 818 C CA . PRO A 1 104 ? -15.201 64.706 -5.876 1.00 46.44 104 PRO A CA 1
ATOM 819 C C . PRO A 1 104 ? -16.355 64.587 -6.899 1.00 46.44 104 PRO A C 1
ATOM 821 O O . PRO A 1 104 ? -16.401 65.283 -7.906 1.00 46.44 104 PRO A O 1
ATOM 824 N N . GLY A 1 105 ? -17.356 63.754 -6.565 1.00 32.81 105 GLY A N 1
ATOM 825 C CA . GLY A 1 105 ? -18.659 63.737 -7.253 1.00 32.81 105 GLY A CA 1
ATOM 826 C C . GLY A 1 105 ? -19.568 62.523 -6.984 1.00 32.81 105 GLY A C 1
ATOM 827 O O . GLY A 1 105 ? -19.658 61.637 -7.819 1.00 32.81 105 GLY A O 1
ATOM 828 N N . VAL A 1 106 ? -20.198 62.491 -5.801 1.00 35.53 106 VAL A N 1
ATOM 829 C CA . VAL A 1 106 ? -21.593 62.076 -5.456 1.00 35.53 106 VAL A CA 1
ATOM 830 C C . VAL A 1 106 ? -22.470 61.628 -6.660 1.00 35.53 106 VAL A C 1
ATOM 832 O O . VAL A 1 106 ? -22.511 62.350 -7.643 1.00 35.53 106 VAL A O 1
ATOM 835 N N . ALA A 1 107 ? -23.283 60.561 -6.696 1.00 36.09 107 ALA A N 1
ATOM 836 C CA . ALA A 1 107 ? -23.783 59.565 -5.746 1.00 36.09 107 ALA A CA 1
ATOM 837 C C . ALA A 1 107 ? -24.392 58.357 -6.508 1.00 36.09 107 ALA A C 1
ATOM 839 O O . ALA A 1 107 ? -24.612 58.420 -7.715 1.00 36.09 107 ALA A O 1
ATOM 840 N N . ILE A 1 108 ? -24.802 57.362 -5.710 1.00 38.00 108 ILE A N 1
ATOM 841 C CA . ILE A 1 108 ? -25.939 56.427 -5.855 1.00 38.00 108 ILE A CA 1
ATOM 842 C C . ILE A 1 108 ? -25.490 54.965 -5.874 1.00 38.00 108 ILE A C 1
ATOM 844 O O . ILE A 1 108 ? -24.769 54.499 -6.749 1.00 38.00 108 ILE A O 1
ATOM 848 N N . GLY A 1 109 ? -25.911 54.275 -4.814 1.00 45.06 109 GLY A N 1
ATOM 849 C CA . GLY A 1 109 ? -25.563 52.906 -4.500 1.00 45.06 109 GLY A CA 1
ATOM 850 C C . GLY A 1 109 ? -26.283 51.871 -5.352 1.00 45.06 109 GLY A C 1
ATOM 851 O O . GLY A 1 109 ? -27.455 52.010 -5.684 1.00 45.06 109 GLY A O 1
ATOM 852 N N . THR A 1 110 ? -25.558 50.784 -5.574 1.00 36.69 110 THR A N 1
ATOM 853 C CA . THR A 1 110 ? -26.076 49.424 -5.705 1.00 36.69 110 THR A CA 1
ATOM 854 C C . THR A 1 110 ? -24.978 48.519 -5.162 1.00 36.69 110 THR A C 1
ATOM 856 O O . THR A 1 110 ? -23.918 48.395 -5.777 1.00 36.69 110 THR A O 1
ATOM 859 N N . GLU A 1 111 ? -25.200 47.949 -3.976 1.00 43.88 111 GLU A N 1
ATOM 860 C CA . GLU A 1 111 ? -24.437 46.804 -3.478 1.00 43.88 111 GLU A CA 1
ATOM 861 C C . GLU A 1 111 ? -24.528 45.690 -4.524 1.00 43.88 111 GLU A C 1
ATOM 863 O O . GLU A 1 111 ? -25.581 45.080 -4.713 1.00 43.88 111 GLU A O 1
ATOM 868 N N . SER A 1 112 ? -23.432 45.441 -5.238 1.00 43.50 112 SER A N 1
ATOM 869 C CA . SER A 1 112 ? -23.287 44.206 -5.999 1.00 43.50 112 SER A CA 1
ATOM 870 C C . SER A 1 112 ? -22.839 43.132 -5.017 1.00 43.50 112 SER A C 1
ATOM 872 O O . SER A 1 112 ? -21.734 43.174 -4.476 1.00 43.50 112 SER A O 1
ATOM 874 N N . LEU A 1 113 ? -23.753 42.206 -4.729 1.00 50.16 113 LEU A N 1
ATOM 875 C CA . LEU A 1 113 ? -23.464 41.000 -3.963 1.00 50.16 113 LEU A CA 1
ATOM 876 C C . LEU A 1 113 ? -22.232 40.302 -4.572 1.00 50.16 113 LEU A C 1
ATOM 878 O O . LEU A 1 113 ? -22.160 40.180 -5.800 1.00 50.16 113 LEU A O 1
ATOM 882 N N . PRO A 1 114 ? -21.267 39.845 -3.752 1.00 58.19 114 PRO A N 1
ATOM 883 C CA . PRO A 1 114 ? -20.139 39.071 -4.250 1.00 58.19 114 PRO A CA 1
ATOM 884 C C . PRO A 1 114 ? -20.655 37.830 -4.999 1.00 58.19 114 PRO A C 1
ATOM 886 O O . PRO A 1 114 ? -21.680 37.266 -4.600 1.00 58.19 114 PRO A O 1
ATOM 889 N N . PRO A 1 115 ? -19.983 37.406 -6.088 1.00 68.62 115 PRO A N 1
ATOM 890 C CA . PRO A 1 115 ? -20.409 36.254 -6.873 1.00 68.62 115 PRO A CA 1
ATOM 891 C C . PRO A 1 115 ? -20.588 35.037 -5.954 1.00 68.62 115 PRO A C 1
ATOM 893 O O . PRO A 1 115 ? -19.776 34.850 -5.040 1.00 68.62 115 PRO A O 1
ATOM 896 N N . PRO A 1 116 ? -21.644 34.226 -6.155 1.00 60.50 116 PRO A 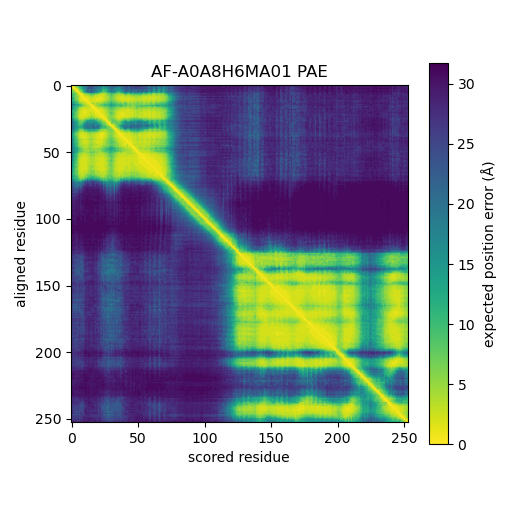N 1
ATOM 897 C CA . PRO A 1 116 ? -21.902 33.069 -5.315 1.00 60.50 116 PRO A CA 1
ATOM 898 C C . PRO A 1 116 ? -20.656 32.189 -5.295 1.00 60.50 116 PRO A C 1
ATOM 900 O O . PRO A 1 116 ? -20.144 31.789 -6.342 1.00 60.50 116 PRO A O 1
ATOM 903 N N . MET A 1 117 ? -20.150 31.937 -4.086 1.00 53.25 117 MET A N 1
ATOM 904 C CA . MET A 1 117 ? -19.035 31.024 -3.879 1.00 53.25 117 MET A CA 1
ATOM 905 C C . MET A 1 117 ? -19.354 29.697 -4.579 1.00 53.25 117 MET A C 1
ATOM 907 O O . MET A 1 117 ? -20.496 29.234 -4.476 1.00 53.25 117 MET A O 1
ATOM 911 N N . PRO A 1 118 ? -18.383 29.081 -5.279 1.00 65.88 118 PRO A N 1
ATOM 912 C CA . PRO A 1 118 ? -18.605 27.781 -5.888 1.00 65.88 118 PRO A CA 1
ATOM 913 C C . PRO A 1 118 ? -19.121 26.814 -4.812 1.00 65.88 118 PRO A C 1
ATOM 915 O O . PRO A 1 118 ? -18.623 26.845 -3.678 1.00 65.88 118 PRO A O 1
ATOM 918 N N . PRO A 1 119 ? -20.150 26.006 -5.122 1.00 59.34 119 PRO A N 1
ATOM 919 C CA . PRO A 1 119 ? -20.718 25.070 -4.166 1.00 59.34 119 PRO A CA 1
ATOM 920 C C . PRO A 1 119 ? -19.593 24.208 -3.597 1.00 59.34 119 PRO A C 1
ATOM 922 O O . PRO A 1 119 ? -18.760 23.696 -4.347 1.00 59.34 119 PRO A O 1
ATOM 925 N N . LYS A 1 120 ? -19.544 24.096 -2.261 1.00 54.78 120 LYS A N 1
ATOM 926 C CA . LYS A 1 120 ? -18.577 23.230 -1.579 1.00 54.78 120 LYS A CA 1
ATOM 927 C C . LYS A 1 120 ? -18.623 21.854 -2.259 1.00 54.78 120 LYS A C 1
ATOM 929 O O . LYS A 1 120 ? -19.732 21.343 -2.443 1.00 54.78 120 LYS A O 1
ATOM 934 N N . PRO A 1 121 ? -17.472 21.280 -2.653 1.00 55.50 121 PRO A N 1
ATOM 935 C CA . PRO A 1 121 ? -17.447 19.958 -3.261 1.00 55.50 121 PRO A CA 1
ATOM 936 C C . PRO A 1 121 ? -18.194 18.987 -2.346 1.00 55.50 121 PRO A C 1
ATOM 938 O O . PRO A 1 121 ? -18.082 19.083 -1.120 1.00 55.50 121 PRO A O 1
ATOM 941 N N . ALA A 1 122 ? -19.024 18.133 -2.949 1.00 55.59 122 ALA A N 1
ATOM 942 C CA . ALA A 1 122 ? -19.864 17.186 -2.229 1.00 55.59 122 ALA A CA 1
ATOM 943 C C . ALA A 1 122 ? -19.031 16.447 -1.175 1.00 55.59 122 ALA A C 1
ATOM 945 O O . ALA A 1 122 ? -17.886 16.082 -1.442 1.00 55.59 122 ALA A O 1
ATOM 946 N N . LEU A 1 123 ? -19.599 16.271 0.022 1.00 50.94 123 LEU A N 1
ATOM 947 C CA . LEU A 1 123 ? -18.979 15.525 1.115 1.00 50.94 123 LEU A CA 1
ATOM 948 C C . LEU A 1 123 ? -18.469 14.193 0.557 1.00 50.94 123 LEU A C 1
ATOM 950 O O . LEU A 1 123 ? -19.262 13.341 0.155 1.00 50.94 123 LEU A O 1
ATOM 954 N N . LYS A 1 124 ? -17.146 14.056 0.459 1.00 55.66 124 LYS A N 1
ATOM 955 C CA . LYS A 1 124 ? -16.481 12.863 -0.060 1.00 55.66 124 LYS A CA 1
ATOM 956 C C . LYS A 1 124 ? -16.907 11.684 0.809 1.00 55.66 124 LYS A C 1
ATOM 958 O O . LYS A 1 124 ? -16.542 11.620 1.978 1.00 55.66 124 LYS A O 1
ATOM 963 N N . THR A 1 125 ? -17.773 10.823 0.285 1.00 60.66 125 THR A N 1
ATOM 964 C CA . THR A 1 125 ? -18.433 9.772 1.071 1.00 60.66 125 THR A CA 1
ATOM 965 C C . THR A 1 125 ? -17.828 8.414 0.726 1.00 60.66 125 THR A C 1
ATOM 967 O O . THR A 1 125 ? -17.594 8.122 -0.446 1.00 60.66 125 THR A O 1
ATOM 970 N N . GLY A 1 126 ? -17.580 7.593 1.750 1.00 69.31 126 GLY A N 1
ATOM 971 C CA . GLY A 1 126 ? -17.184 6.187 1.625 1.00 69.31 126 GLY A CA 1
ATOM 972 C C . GLY A 1 126 ? -15.755 5.990 1.117 1.00 69.31 126 GLY A C 1
ATOM 973 O O . GLY A 1 126 ? -14.791 6.189 1.854 1.00 69.31 126 GLY A O 1
ATOM 974 N N . LEU A 1 127 ? -15.615 5.624 -0.158 1.00 76.44 127 LEU A N 1
ATOM 975 C CA . LEU A 1 127 ? -14.342 5.253 -0.792 1.00 76.44 127 LEU A CA 1
ATOM 976 C C . LEU A 1 127 ? -13.319 6.386 -0.857 1.00 76.44 127 LEU A C 1
ATOM 978 O O . LEU A 1 127 ? -12.162 6.188 -0.501 1.00 76.44 127 LEU A O 1
ATOM 982 N N . ASP A 1 128 ? -13.738 7.573 -1.304 1.00 76.50 128 ASP A N 1
ATOM 983 C CA . ASP A 1 128 ? -12.843 8.735 -1.441 1.00 76.50 128 ASP A CA 1
ATOM 984 C C . ASP A 1 128 ? -12.355 9.202 -0.061 1.00 76.50 128 ASP A C 1
ATOM 986 O O . ASP A 1 128 ? -11.231 9.671 0.093 1.00 76.50 128 ASP A O 1
ATOM 990 N N . ARG A 1 129 ? -13.170 8.972 0.978 1.00 79.19 129 ARG A N 1
ATOM 991 C CA . ARG A 1 129 ? -12.790 9.235 2.364 1.00 79.19 129 ARG A CA 1
ATOM 992 C C . ARG A 1 129 ? -11.738 8.247 2.858 1.00 79.19 129 ARG A C 1
ATOM 994 O O . ARG A 1 129 ? -10.732 8.672 3.416 1.00 79.19 129 ARG A O 1
ATOM 1001 N N . VAL A 1 130 ? -11.936 6.948 2.626 1.00 79.94 130 VAL A N 1
ATOM 1002 C CA . VAL A 1 130 ? -10.944 5.918 2.975 1.00 79.94 130 VAL A CA 1
ATOM 1003 C C . VAL A 1 130 ? -9.633 6.159 2.221 1.00 79.94 130 VAL A C 1
ATOM 1005 O O . VAL A 1 130 ? -8.573 6.142 2.840 1.00 79.94 130 VAL A O 1
ATOM 1008 N N . ALA A 1 131 ? -9.693 6.458 0.922 1.00 80.81 131 ALA A N 1
ATOM 1009 C CA . ALA A 1 131 ? -8.517 6.760 0.110 1.00 80.81 131 ALA A CA 1
ATOM 1010 C C . ALA A 1 131 ? -7.759 8.000 0.617 1.00 80.81 131 ALA A C 1
ATOM 1012 O O . ALA A 1 131 ? -6.536 7.960 0.741 1.00 80.81 131 ALA A O 1
ATOM 1013 N N . GLU A 1 132 ? -8.473 9.074 0.968 1.00 80.56 132 GLU A N 1
ATOM 1014 C CA . GLU A 1 132 ? -7.886 10.272 1.577 1.00 80.56 132 GLU A CA 1
ATOM 1015 C C . GLU A 1 132 ? -7.219 9.955 2.922 1.00 80.56 132 GLU A C 1
ATOM 1017 O O . GLU A 1 132 ? -6.084 10.372 3.146 1.00 80.56 132 GLU A O 1
ATOM 1022 N N . MET A 1 133 ? -7.876 9.182 3.797 1.00 80.56 133 MET A N 1
ATOM 1023 C CA . MET A 1 133 ? -7.313 8.800 5.097 1.00 80.56 133 MET A CA 1
ATOM 1024 C C . MET A 1 133 ? -6.027 7.982 4.953 1.00 80.56 133 MET A C 1
ATOM 1026 O O . MET A 1 133 ? -5.043 8.277 5.632 1.00 80.56 133 MET A O 1
ATOM 1030 N N . GLN A 1 134 ? -6.002 6.993 4.052 1.00 80.31 134 GLN A N 1
ATOM 1031 C CA . GLN A 1 134 ? -4.787 6.208 3.802 1.00 80.31 134 GLN A CA 1
ATOM 1032 C C . GLN A 1 134 ? -3.674 7.082 3.204 1.00 80.31 134 GLN A C 1
ATOM 1034 O O . GLN A 1 134 ? -2.525 6.990 3.635 1.00 80.31 134 GLN A O 1
ATOM 1039 N N . ALA A 1 135 ? -4.007 7.990 2.277 1.00 75.19 135 ALA A N 1
ATOM 1040 C CA . ALA A 1 135 ? -3.041 8.909 1.675 1.00 75.19 135 ALA A CA 1
ATOM 1041 C C . ALA A 1 135 ? -2.431 9.883 2.697 1.00 75.19 135 ALA A C 1
ATOM 1043 O O . ALA A 1 135 ? -1.235 10.171 2.639 1.00 75.19 135 ALA A O 1
ATOM 1044 N N . LEU A 1 136 ? -3.225 10.366 3.659 1.00 74.00 136 LEU A N 1
ATOM 1045 C CA . LEU A 1 136 ? -2.757 11.275 4.709 1.00 74.00 136 LEU A CA 1
ATOM 1046 C C . LEU A 1 136 ? -1.830 10.583 5.712 1.00 74.00 136 LEU A C 1
ATOM 1048 O O . LEU A 1 136 ? -0.932 11.217 6.266 1.00 74.00 136 LEU A O 1
ATOM 1052 N N . LYS A 1 137 ? -2.051 9.286 5.954 1.00 71.69 137 LYS A N 1
ATOM 1053 C CA . LYS A 1 137 ? -1.271 8.499 6.913 1.00 71.69 137 LYS A CA 1
ATOM 1054 C C . LYS A 1 137 ? 0.142 8.198 6.413 1.00 71.69 137 LYS A C 1
ATOM 1056 O O . LYS A 1 137 ? 1.018 7.911 7.226 1.00 71.69 137 LYS A O 1
ATOM 1061 N N . GLY A 1 138 ? 0.373 8.308 5.100 1.00 54.75 138 GLY A N 1
ATOM 1062 C CA . GLY A 1 138 ? 1.697 8.194 4.486 1.00 54.75 138 GLY A CA 1
ATOM 1063 C C . GLY A 1 138 ? 2.366 6.836 4.704 1.00 54.75 138 GLY A C 1
ATOM 1064 O O . GLY A 1 138 ? 3.584 6.730 4.567 1.00 54.75 138 GLY A O 1
ATOM 1065 N N . GLU A 1 139 ? 1.593 5.814 5.077 1.00 60.62 139 GLU A N 1
ATOM 1066 C CA . GLU A 1 139 ? 2.070 4.437 5.072 1.00 60.62 139 GLU A CA 1
ATOM 1067 C C . GLU A 1 139 ? 2.233 3.988 3.612 1.00 60.62 139 GLU A C 1
ATOM 1069 O O . GLU A 1 139 ? 1.567 4.517 2.721 1.00 60.62 139 GLU A O 1
ATOM 1074 N N . ASP A 1 140 ? 3.174 3.076 3.351 1.00 66.62 140 ASP A N 1
ATOM 1075 C CA . ASP A 1 140 ? 3.482 2.602 1.998 1.00 66.62 140 ASP A CA 1
ATOM 1076 C C . ASP A 1 140 ? 2.203 2.275 1.209 1.00 66.62 140 ASP A C 1
ATOM 1078 O O . ASP A 1 140 ? 1.269 1.707 1.770 1.00 66.62 140 ASP A O 1
ATOM 1082 N N . TYR A 1 141 ? 2.172 2.571 -0.097 1.00 71.06 141 TYR A N 1
ATOM 1083 C CA . TYR A 1 141 ? 0.984 2.416 -0.960 1.00 71.06 141 TYR A CA 1
ATOM 1084 C C . TYR A 1 141 ? 0.324 1.027 -0.907 1.00 71.06 141 TYR A C 1
ATOM 1086 O O . TYR A 1 141 ? -0.840 0.881 -1.268 1.00 71.06 141 TYR A O 1
ATOM 1094 N N . ASN A 1 142 ? 1.050 0.011 -0.438 1.00 84.81 142 ASN A N 1
ATOM 1095 C CA . ASN A 1 142 ? 0.592 -1.369 -0.337 1.00 84.81 142 ASN A CA 1
ATOM 1096 C C . ASN A 1 142 ? -0.007 -1.719 1.025 1.00 84.81 142 ASN A C 1
ATOM 1098 O O . ASN A 1 142 ? -0.376 -2.872 1.243 1.00 84.81 142 ASN A O 1
ATOM 1102 N N . LYS A 1 143 ? -0.088 -0.770 1.957 1.00 88.62 143 LYS A N 1
ATOM 1103 C CA . LYS A 1 143 ? -0.549 -1.002 3.320 1.00 88.62 143 LYS A CA 1
ATOM 1104 C C . LYS A 1 143 ? -1.831 -0.222 3.589 1.00 88.62 143 LYS A C 1
ATOM 1106 O O . LYS A 1 143 ? -1.874 0.993 3.467 1.00 88.62 143 LYS A O 1
ATOM 1111 N N . ILE A 1 144 ? -2.867 -0.948 3.991 1.00 90.50 144 ILE A N 1
ATOM 1112 C CA . ILE A 1 144 ? -4.164 -0.405 4.379 1.00 90.50 144 ILE A CA 1
ATOM 1113 C C . ILE A 1 144 ? -4.320 -0.593 5.878 1.00 90.50 144 ILE A C 1
ATOM 1115 O O . ILE A 1 144 ? -4.296 -1.721 6.371 1.00 90.50 144 ILE A O 1
ATOM 1119 N N . THR A 1 145 ? -4.523 0.496 6.608 1.00 90.62 145 THR A N 1
ATOM 1120 C CA . THR A 1 145 ? -4.808 0.426 8.040 1.00 90.62 145 THR A CA 1
ATOM 1121 C C . THR A 1 145 ? -6.302 0.600 8.293 1.00 90.62 145 THR A C 1
ATOM 1123 O O . THR A 1 145 ? -6.879 1.627 7.951 1.00 90.62 145 THR A O 1
ATOM 1126 N N . VAL A 1 146 ? -6.938 -0.407 8.891 1.00 90.75 146 VAL A N 1
ATOM 1127 C CA . VAL A 1 146 ? -8.369 -0.392 9.213 1.00 90.75 146 VAL A CA 1
ATOM 1128 C C . VAL A 1 146 ? -8.597 0.333 10.535 1.00 90.75 146 VAL A C 1
ATOM 1130 O O . VAL A 1 146 ? -7.994 0.007 11.569 1.00 90.75 146 VAL A O 1
ATOM 1133 N N . GLU A 1 147 ? -9.491 1.313 10.482 1.00 87.69 147 GLU A N 1
ATOM 1134 C CA . GLU A 1 147 ? -9.882 2.172 11.598 1.00 87.69 147 GLU A CA 1
ATOM 1135 C C . GLU A 1 147 ? -11.386 2.068 11.881 1.00 87.69 147 GLU A C 1
ATOM 1137 O O . GLU A 1 147 ? -12.120 1.328 11.216 1.00 87.69 147 GLU A O 1
ATOM 1142 N N . GLU A 1 148 ? -11.850 2.810 12.886 1.00 86.19 148 GLU A N 1
ATOM 1143 C CA . GLU A 1 148 ? -13.273 2.942 13.202 1.00 86.19 148 GLU A CA 1
ATOM 1144 C C . GLU A 1 148 ? -14.044 3.578 12.038 1.00 86.19 148 GLU A C 1
ATOM 1146 O O . GLU A 1 148 ? -15.108 3.086 11.658 1.00 86.19 148 GLU A O 1
ATOM 1151 N N . GLU A 1 149 ? -13.460 4.606 11.416 1.00 80.94 149 GLU A N 1
ATOM 1152 C CA . GLU A 1 149 ? -14.050 5.365 10.314 1.00 80.94 149 GLU A CA 1
ATOM 1153 C C . GLU A 1 149 ? -14.057 4.549 9.004 1.00 80.94 149 GLU A C 1
ATOM 1155 O O . GLU A 1 149 ? -13.058 3.928 8.632 1.00 80.94 149 GLU A O 1
ATOM 1160 N N . GLY A 1 150 ? -15.196 4.546 8.301 1.00 80.88 150 GLY A N 1
ATOM 1161 C CA . GLY A 1 150 ? -15.410 3.837 7.028 1.00 80.88 150 GLY A CA 1
ATOM 1162 C C . GLY A 1 150 ? -16.118 2.484 7.178 1.00 80.88 150 GLY A C 1
ATOM 1163 O O . GLY A 1 150 ? -15.912 1.762 8.160 1.00 80.88 150 GLY A O 1
ATOM 1164 N N . SER A 1 151 ? -16.973 2.132 6.213 1.00 89.88 151 SER A N 1
ATOM 1165 C CA . SER A 1 151 ? -17.694 0.853 6.218 1.00 89.88 151 SER A CA 1
ATOM 1166 C C . SER A 1 151 ? -16.814 -0.299 5.721 1.00 89.88 151 SER A C 1
ATOM 1168 O O . SER A 1 151 ? -15.823 -0.081 5.028 1.00 89.88 151 SER A O 1
ATOM 1170 N N . VAL A 1 152 ? -17.175 -1.539 6.070 1.00 92.00 152 VAL A N 1
ATOM 1171 C CA . VAL A 1 152 ? -16.480 -2.745 5.576 1.00 92.00 152 VAL A CA 1
ATOM 1172 C C . VAL A 1 152 ? -16.481 -2.787 4.045 1.00 92.00 152 VAL A C 1
ATOM 1174 O O . VAL A 1 152 ? -15.444 -3.068 3.447 1.00 92.00 152 VAL A O 1
ATOM 1177 N N . ASP A 1 153 ? -17.607 -2.425 3.427 1.00 92.19 153 ASP A N 1
ATOM 1178 C CA . ASP A 1 153 ? -17.768 -2.406 1.972 1.00 92.19 153 ASP A CA 1
ATOM 1179 C C . ASP A 1 153 ? -16.823 -1.399 1.306 1.00 92.19 153 ASP A C 1
ATOM 1181 O O . ASP A 1 153 ? -16.205 -1.713 0.287 1.00 92.19 153 ASP A O 1
ATOM 1185 N N . ASP A 1 154 ? -16.650 -0.215 1.904 1.00 90.62 154 ASP A N 1
ATOM 1186 C CA . ASP A 1 154 ? -15.752 0.815 1.370 1.00 90.62 154 ASP A CA 1
ATOM 1187 C C . ASP A 1 154 ? -14.293 0.341 1.380 1.00 90.62 154 ASP A C 1
ATOM 1189 O O . ASP A 1 154 ? -13.576 0.456 0.383 1.00 90.62 154 ASP A O 1
ATOM 1193 N N . TYR A 1 155 ? -13.846 -0.240 2.497 1.00 92.12 155 TYR A N 1
ATOM 1194 C CA . TYR A 1 155 ? -12.498 -0.799 2.590 1.00 92.12 155 TYR A CA 1
ATOM 1195 C C . TYR A 1 155 ? -12.305 -1.974 1.628 1.00 92.12 155 TYR A C 1
ATOM 1197 O O . TYR A 1 155 ? -11.245 -2.081 1.012 1.00 92.12 155 TYR A O 1
ATOM 1205 N N . ALA A 1 156 ? -13.308 -2.840 1.466 1.00 92.56 156 ALA A N 1
ATOM 1206 C CA . ALA A 1 156 ? -13.237 -3.983 0.561 1.00 92.56 156 ALA A CA 1
ATOM 1207 C C . ALA A 1 156 ? -13.119 -3.538 -0.905 1.00 92.56 156 ALA A C 1
ATOM 1209 O O . ALA A 1 156 ? -12.265 -4.033 -1.644 1.00 92.56 156 ALA A O 1
ATOM 1210 N N . GLN A 1 157 ? -13.916 -2.550 -1.320 1.00 92.00 157 GLN A N 1
ATOM 1211 C CA . GLN A 1 157 ? -13.836 -1.957 -2.655 1.00 92.00 157 GLN A CA 1
ATOM 1212 C C . GLN A 1 157 ? -12.508 -1.228 -2.887 1.00 92.00 157 GLN A C 1
ATOM 1214 O O . GLN A 1 157 ? -11.931 -1.342 -3.971 1.00 92.00 157 GLN A O 1
ATOM 1219 N N . TYR A 1 158 ? -11.987 -0.530 -1.874 1.00 90.62 158 TYR A N 1
ATOM 1220 C CA . TYR A 1 158 ? -10.663 0.087 -1.936 1.00 90.62 158 TYR A CA 1
ATOM 1221 C C . TYR A 1 158 ? -9.561 -0.966 -2.133 1.00 90.62 158 TYR A C 1
ATOM 1223 O O . TYR A 1 158 ? -8.753 -0.848 -3.054 1.00 90.62 158 TYR A O 1
ATOM 1231 N N . CYS A 1 159 ? -9.586 -2.050 -1.350 1.00 91.12 159 CYS A N 1
ATOM 1232 C CA . CYS A 1 159 ? -8.654 -3.172 -1.491 1.00 91.12 159 CYS A CA 1
ATOM 1233 C C . CYS A 1 159 ? -8.742 -3.818 -2.880 1.00 91.12 159 CYS A C 1
ATOM 1235 O O . CYS A 1 159 ? -7.714 -4.109 -3.489 1.00 91.12 159 CYS A O 1
ATOM 1237 N N . ASN A 1 160 ? -9.956 -4.014 -3.404 1.00 90.19 160 ASN A N 1
ATOM 1238 C CA . ASN A 1 160 ? -10.155 -4.576 -4.736 1.00 90.19 160 ASN A CA 1
ATOM 1239 C C . ASN A 1 160 ? -9.631 -3.648 -5.839 1.00 90.19 160 ASN A C 1
ATOM 1241 O O . ASN A 1 160 ? -8.982 -4.117 -6.767 1.00 90.19 160 ASN A O 1
ATOM 1245 N N . THR A 1 161 ? -9.871 -2.339 -5.727 1.00 89.88 161 THR A N 1
ATOM 1246 C CA . THR A 1 161 ? -9.352 -1.341 -6.677 1.00 89.88 161 THR A CA 1
ATOM 1247 C C . THR A 1 161 ? -7.828 -1.388 -6.718 1.00 89.88 161 THR A C 1
ATOM 1249 O O . THR A 1 161 ? -7.240 -1.427 -7.794 1.00 89.88 161 THR A O 1
ATOM 1252 N N . LEU A 1 162 ? -7.194 -1.478 -5.548 1.00 89.12 162 LEU A N 1
ATOM 1253 C CA . LEU A 1 162 ? -5.744 -1.557 -5.427 1.00 89.12 162 LEU A CA 1
ATOM 1254 C C . LEU A 1 162 ? -5.188 -2.870 -6.006 1.00 89.12 162 LEU A C 1
ATOM 1256 O O . LEU A 1 162 ? -4.203 -2.862 -6.732 1.00 89.12 162 LEU A O 1
ATOM 1260 N N . LEU A 1 163 ? -5.855 -4.000 -5.754 1.00 88.19 163 LEU A N 1
ATOM 1261 C CA . LEU A 1 163 ? -5.495 -5.311 -6.309 1.00 88.19 163 LEU A CA 1
ATOM 1262 C C . LEU A 1 163 ? -5.861 -5.495 -7.790 1.00 88.19 163 LEU A C 1
ATOM 1264 O O . LEU A 1 163 ? -5.445 -6.491 -8.389 1.00 88.19 163 LEU A O 1
ATOM 1268 N N . SER A 1 164 ? -6.644 -4.591 -8.374 1.00 86.50 164 SER A N 1
ATOM 1269 C CA . SER A 1 164 ? -6.973 -4.607 -9.804 1.00 86.50 164 SER A CA 1
ATOM 1270 C C . SER A 1 164 ? -5.847 -4.022 -10.656 1.00 86.50 164 SER A C 1
ATOM 1272 O O . SER A 1 164 ? -5.777 -4.328 -11.838 1.00 86.50 164 SER A O 1
ATOM 1274 N N . ASP A 1 165 ? -4.953 -3.221 -10.069 1.00 86.44 165 ASP A N 1
ATOM 1275 C CA . ASP A 1 165 ? -3.769 -2.699 -10.756 1.00 86.44 165 ASP A CA 1
ATOM 1276 C C . ASP A 1 165 ? -2.754 -3.827 -11.013 1.00 86.44 165 ASP A C 1
ATOM 1278 O O . ASP A 1 165 ? -2.400 -4.580 -10.100 1.00 86.44 165 ASP A O 1
ATOM 1282 N N . ASP A 1 166 ? -2.280 -3.955 -12.252 1.00 83.06 166 ASP A N 1
ATOM 1283 C CA . ASP A 1 166 ? -1.301 -4.963 -12.672 1.00 83.06 166 ASP A CA 1
ATOM 1284 C C . ASP A 1 166 ? 0.067 -4.770 -12.008 1.00 83.06 166 ASP A C 1
ATOM 1286 O O . ASP A 1 166 ? 0.748 -5.753 -11.710 1.00 83.06 166 ASP A O 1
ATOM 1290 N N . ALA A 1 167 ? 0.452 -3.527 -11.700 1.00 85.19 167 ALA A N 1
ATOM 1291 C CA . ALA A 1 167 ? 1.684 -3.242 -10.965 1.00 85.19 167 ALA A CA 1
ATOM 1292 C C . ALA A 1 167 ? 1.600 -3.696 -9.497 1.00 85.19 167 ALA A C 1
ATOM 1294 O O . ALA A 1 167 ? 2.626 -3.853 -8.826 1.00 85.19 167 ALA A O 1
ATOM 1295 N N . MET A 1 168 ? 0.384 -3.923 -8.996 1.00 86.06 168 MET A N 1
ATOM 1296 C CA . MET A 1 168 ? 0.141 -4.303 -7.619 1.00 86.06 168 MET A CA 1
ATOM 1297 C C . MET A 1 168 ? 0.114 -5.818 -7.446 1.00 86.06 168 MET A C 1
ATOM 1299 O O . MET A 1 168 ? -0.841 -6.500 -7.826 1.00 86.06 168 MET A O 1
ATOM 1303 N N . LEU A 1 169 ? 1.167 -6.349 -6.823 1.00 87.19 169 LEU A N 1
ATOM 1304 C CA . LEU A 1 169 ? 1.324 -7.787 -6.592 1.00 87.19 169 LEU A CA 1
ATOM 1305 C C . LEU A 1 169 ? 0.795 -8.242 -5.230 1.00 87.19 169 LEU A C 1
ATOM 1307 O O . LEU A 1 169 ? 0.363 -9.387 -5.104 1.00 87.19 169 LEU A O 1
ATOM 1311 N N . PHE A 1 170 ? 0.813 -7.368 -4.220 1.00 89.75 170 PHE A N 1
ATOM 1312 C CA . PHE A 1 170 ? 0.319 -7.678 -2.880 1.00 89.75 170 PHE A CA 1
ATOM 1313 C C . PHE A 1 170 ? -0.179 -6.435 -2.142 1.00 89.75 170 PHE A C 1
ATOM 1315 O O . PHE A 1 170 ? 0.304 -5.330 -2.381 1.00 89.75 170 PHE A O 1
ATOM 1322 N N . ILE A 1 171 ? -1.098 -6.637 -1.200 1.00 92.50 171 ILE A N 1
ATOM 1323 C CA . ILE A 1 171 ? -1.571 -5.629 -0.247 1.00 92.50 171 ILE A CA 1
ATOM 1324 C C . ILE A 1 171 ? -1.478 -6.169 1.179 1.00 92.50 171 ILE A C 1
ATOM 1326 O O . ILE A 1 171 ? -1.539 -7.376 1.401 1.00 92.50 171 ILE A O 1
ATOM 1330 N N . SER A 1 172 ? -1.344 -5.277 2.153 1.00 92.12 172 SER A N 1
ATOM 1331 C CA . SER A 1 172 ? -1.230 -5.599 3.576 1.00 92.12 172 SER A CA 1
ATOM 1332 C C . SER A 1 172 ? -2.317 -4.862 4.343 1.00 92.12 172 SER A C 1
ATOM 1334 O O . SER A 1 172 ? -2.262 -3.642 4.467 1.00 92.12 172 SER A O 1
ATOM 1336 N N . VAL A 1 173 ? -3.301 -5.583 4.864 1.00 93.25 173 VAL A N 1
ATOM 1337 C CA . VAL A 1 173 ? -4.397 -5.015 5.652 1.00 93.25 173 VAL A CA 1
ATOM 1338 C C . VAL A 1 173 ? -4.076 -5.182 7.133 1.00 93.25 173 VAL A C 1
ATOM 1340 O O . VAL A 1 173 ? -3.974 -6.301 7.633 1.00 93.25 173 VAL A O 1
ATOM 1343 N N . LYS A 1 174 ? -3.899 -4.070 7.842 1.00 91.88 174 LYS A N 1
ATOM 1344 C CA . LYS A 1 174 ? -3.506 -4.029 9.253 1.00 91.88 174 LYS A CA 1
ATOM 1345 C C . LYS A 1 174 ? -4.635 -3.485 10.126 1.00 91.88 174 LYS A C 1
ATOM 1347 O O . LYS A 1 174 ? -5.274 -2.497 9.780 1.00 91.88 174 LYS A O 1
ATOM 1352 N N . SER A 1 175 ? -4.837 -4.073 11.303 1.00 91.31 175 SER A N 1
ATOM 1353 C CA . SER A 1 175 ? -5.705 -3.503 12.341 1.00 91.31 175 SER A CA 1
ATOM 1354 C C . SER A 1 175 ? -4.982 -2.417 13.147 1.00 91.31 175 SER A C 1
ATOM 1356 O O . SER A 1 175 ? -3.855 -2.638 13.598 1.00 91.31 175 SER A O 1
ATOM 1358 N N . THR A 1 176 ? -5.651 -1.300 13.435 1.00 88.31 176 THR A N 1
ATOM 1359 C CA . THR A 1 176 ? -5.116 -0.277 14.358 1.00 88.31 176 THR A CA 1
ATOM 1360 C C . THR A 1 176 ? -5.147 -0.724 15.824 1.00 88.31 176 THR A C 1
ATOM 1362 O O . THR A 1 176 ? -4.249 -0.393 16.591 1.00 88.31 176 THR A O 1
ATOM 1365 N N . SER A 1 177 ? -6.172 -1.485 16.211 1.00 85.94 177 SER A N 1
ATOM 1366 C CA . SER A 1 177 ? -6.418 -1.957 17.580 1.00 85.94 177 SER A CA 1
ATOM 1367 C C . SER A 1 177 ? -7.058 -3.348 17.554 1.00 85.94 177 SER A C 1
ATOM 1369 O O . SER A 1 177 ? -7.626 -3.747 16.532 1.00 85.94 177 SER A O 1
ATOM 1371 N N . ALA A 1 178 ? -7.015 -4.058 18.685 1.00 85.75 178 ALA A N 1
ATOM 1372 C CA . ALA A 1 178 ? -7.617 -5.380 18.872 1.00 85.75 178 ALA A CA 1
ATOM 1373 C C . ALA A 1 178 ? -9.128 -5.403 18.565 1.00 85.75 178 ALA A C 1
ATOM 1375 O O . ALA A 1 178 ? -9.657 -6.402 18.083 1.00 85.75 178 ALA A O 1
ATOM 1376 N N . GLU A 1 179 ? -9.819 -4.283 18.791 1.00 88.19 179 GLU A N 1
ATOM 1377 C CA . GLU A 1 179 ? -11.256 -4.126 18.522 1.00 88.19 179 GLU A CA 1
ATOM 1378 C C . GLU A 1 179 ? -11.592 -4.198 17.026 1.00 88.19 179 GLU A C 1
ATOM 1380 O O . GLU A 1 179 ? -12.668 -4.658 16.649 1.00 88.19 179 GLU A O 1
ATOM 1385 N N . PHE A 1 180 ? -10.653 -3.806 16.159 1.00 89.62 180 PHE A N 1
ATOM 1386 C CA . PHE A 1 180 ? -10.845 -3.786 14.707 1.00 89.62 180 PHE A CA 1
ATOM 1387 C C . PHE A 1 180 ? -10.393 -5.077 14.020 1.00 89.62 180 PHE A C 1
ATOM 1389 O O . PHE A 1 180 ? -10.546 -5.210 12.808 1.00 89.62 180 PHE A O 1
ATOM 1396 N N . VAL A 1 181 ? -9.869 -6.054 14.765 1.00 88.31 181 VAL A N 1
ATOM 1397 C CA . VAL A 1 181 ? -9.449 -7.352 14.214 1.00 88.31 181 VAL A CA 1
ATOM 1398 C C . VAL A 1 181 ? -10.594 -8.074 13.484 1.00 88.31 181 VAL A C 1
ATOM 1400 O O . VAL A 1 181 ? -10.375 -8.507 12.350 1.00 88.31 181 VAL A O 1
ATOM 1403 N N . PRO A 1 182 ? -11.825 -8.160 14.032 1.00 90.81 182 PRO A N 1
ATOM 1404 C CA . PRO A 1 182 ? -12.947 -8.760 13.308 1.00 90.81 182 PRO A CA 1
ATOM 1405 C C . PRO A 1 182 ? -13.295 -7.993 12.026 1.00 90.81 182 PRO A C 1
ATOM 1407 O O . PRO A 1 182 ? -13.604 -8.604 11.007 1.00 90.81 182 PRO A O 1
ATOM 1410 N N . LYS A 1 183 ? -13.183 -6.657 12.056 1.00 92.06 183 LYS A N 1
ATOM 1411 C CA . LYS A 1 183 ? -13.442 -5.787 10.900 1.00 92.06 183 LYS A CA 1
ATOM 1412 C C . LYS A 1 183 ? -12.440 -6.047 9.772 1.00 92.06 183 LYS A C 1
ATOM 1414 O O . LYS A 1 183 ? -12.847 -6.160 8.625 1.00 92.06 183 LYS A O 1
ATOM 1419 N N . VAL A 1 184 ? -11.151 -6.214 10.086 1.00 92.31 184 VAL A N 1
ATOM 1420 C CA . VAL A 1 184 ? -10.115 -6.571 9.094 1.00 92.31 184 VAL A CA 1
ATOM 1421 C C . VAL A 1 184 ? -10.450 -7.883 8.388 1.00 92.31 184 VAL A C 1
ATOM 1423 O O . VAL A 1 184 ? -10.352 -7.960 7.167 1.00 92.31 184 VAL A O 1
ATOM 1426 N N . LEU A 1 185 ? -10.862 -8.905 9.141 1.00 92.69 185 LEU A N 1
ATOM 1427 C CA . LEU A 1 185 ? -11.217 -10.204 8.567 1.00 92.69 185 LEU A CA 1
ATOM 1428 C C . LEU A 1 185 ? -12.413 -10.095 7.615 1.00 92.69 185 LEU A C 1
ATOM 1430 O O . LEU A 1 185 ? -12.351 -10.628 6.511 1.00 92.69 185 LEU A O 1
ATOM 1434 N N . GLN A 1 186 ? -13.449 -9.346 8.005 1.00 93.75 186 GLN A N 1
ATOM 1435 C CA . GLN A 1 186 ? -14.614 -9.091 7.151 1.00 93.75 186 GLN A CA 1
ATOM 1436 C C . GLN A 1 186 ? -14.235 -8.338 5.871 1.00 93.75 186 GLN A C 1
ATOM 1438 O O . GLN A 1 186 ? -14.676 -8.708 4.789 1.00 93.75 186 GLN A O 1
ATOM 1443 N N . VAL A 1 187 ? -13.375 -7.319 5.971 1.00 93.94 187 VAL A N 1
ATOM 1444 C CA . VAL A 1 187 ? -12.881 -6.563 4.808 1.00 93.94 187 VAL A CA 1
ATOM 1445 C C . VAL A 1 187 ? -12.132 -7.471 3.835 1.00 93.94 187 VAL A C 1
ATOM 1447 O O . VAL A 1 187 ? -12.338 -7.385 2.627 1.00 93.94 187 VAL A O 1
ATOM 1450 N N . VAL A 1 188 ? -11.264 -8.346 4.348 1.00 93.31 188 VAL A N 1
ATOM 1451 C CA . VAL A 1 188 ? -10.494 -9.292 3.530 1.00 93.31 188 VAL A CA 1
ATOM 1452 C C . VAL A 1 188 ? -11.410 -10.297 2.831 1.00 93.31 188 VAL A C 1
ATOM 1454 O O . VAL A 1 188 ? -11.224 -10.570 1.645 1.00 93.31 188 VAL A O 1
ATOM 1457 N N . GLU A 1 189 ? -12.397 -10.836 3.545 1.00 92.38 189 GLU A N 1
ATOM 1458 C CA . GLU A 1 189 ? -13.371 -11.774 2.988 1.00 92.38 189 GLU A CA 1
ATOM 1459 C C . GLU A 1 189 ? -14.219 -11.118 1.892 1.00 92.38 189 GLU A C 1
ATOM 1461 O O . GLU A 1 189 ? -14.315 -11.654 0.788 1.00 92.38 189 GLU A O 1
ATOM 1466 N N . GLU A 1 190 ? -14.767 -9.928 2.148 1.00 92.50 190 GLU A N 1
ATOM 1467 C CA . GLU A 1 190 ? -15.560 -9.193 1.160 1.00 92.50 190 GLU A CA 1
ATOM 1468 C C . GLU A 1 190 ? -14.713 -8.774 -0.051 1.00 92.50 190 GLU A C 1
ATOM 1470 O O . GLU A 1 190 ? -15.160 -8.901 -1.190 1.00 92.50 190 GLU A O 1
ATOM 1475 N N . ALA A 1 191 ? -13.451 -8.379 0.141 1.00 91.00 191 ALA A N 1
ATOM 1476 C CA . ALA A 1 191 ? -12.544 -8.095 -0.973 1.00 91.00 191 ALA A CA 1
ATOM 1477 C C . ALA A 1 191 ? -12.310 -9.338 -1.854 1.00 91.00 191 ALA A C 1
ATOM 1479 O O . ALA A 1 191 ? -12.369 -9.248 -3.085 1.00 91.00 191 ALA A O 1
ATOM 1480 N N . LYS A 1 192 ? -12.106 -10.513 -1.241 1.00 90.56 192 LYS A N 1
ATOM 1481 C CA . LYS A 1 192 ? -12.012 -11.792 -1.964 1.00 90.56 192 LYS A CA 1
ATOM 1482 C C . LYS A 1 192 ? -13.310 -12.120 -2.695 1.00 90.56 192 LYS A C 1
ATOM 1484 O O . LYS A 1 192 ? -13.274 -12.493 -3.864 1.00 90.56 192 LYS A O 1
ATOM 1489 N N . ARG A 1 193 ? -14.454 -11.922 -2.043 1.00 89.88 193 ARG A N 1
ATOM 1490 C CA . ARG A 1 193 ? -15.779 -12.159 -2.620 1.00 89.88 193 ARG A CA 1
ATOM 1491 C C . ARG A 1 193 ? -16.042 -11.285 -3.844 1.00 89.88 193 ARG A C 1
ATOM 1493 O O . ARG A 1 193 ? -16.552 -11.788 -4.842 1.00 89.88 193 ARG A O 1
ATOM 1500 N N . ILE A 1 194 ? -15.694 -9.998 -3.791 1.00 89.38 194 ILE A N 1
ATOM 1501 C CA . ILE A 1 194 ? -15.824 -9.069 -4.926 1.00 89.38 194 ILE A CA 1
ATOM 1502 C C . ILE A 1 194 ? -15.007 -9.576 -6.120 1.00 89.38 194 ILE A C 1
ATOM 1504 O O . ILE A 1 194 ? -15.516 -9.603 -7.241 1.00 89.38 194 ILE A O 1
ATOM 1508 N N . ARG A 1 195 ? -13.773 -10.027 -5.877 1.00 86.00 195 ARG A N 1
ATOM 1509 C CA . ARG A 1 195 ? -12.876 -10.548 -6.915 1.00 86.00 195 ARG A CA 1
ATOM 1510 C C . ARG A 1 195 ? -13.370 -11.866 -7.517 1.00 86.00 195 ARG A C 1
ATOM 1512 O O . ARG A 1 195 ? -13.422 -11.984 -8.737 1.00 86.00 195 ARG A O 1
ATOM 1519 N N . HIS A 1 196 ? -13.805 -12.806 -6.679 1.00 85.19 196 HIS A N 1
ATOM 1520 C CA . HIS A 1 196 ? -14.388 -14.081 -7.114 1.00 85.19 196 HIS A CA 1
ATOM 1521 C C . HIS A 1 196 ? -15.658 -13.850 -7.946 1.00 85.19 196 HIS A C 1
ATOM 1523 O O . HIS A 1 196 ? -15.857 -14.446 -9.002 1.00 85.19 196 HIS A O 1
ATOM 1529 N N . LYS A 1 197 ? -16.512 -12.905 -7.532 1.00 87.69 197 LYS A N 1
ATOM 1530 C CA . LYS A 1 197 ? -17.711 -12.519 -8.290 1.00 87.69 197 LYS A CA 1
ATOM 1531 C C . LYS A 1 197 ? -17.381 -11.886 -9.649 1.00 87.69 197 LYS A C 1
ATOM 1533 O O . LYS A 1 197 ? -18.196 -11.975 -10.564 1.00 87.69 197 LYS A O 1
ATOM 1538 N N . ALA A 1 198 ? -16.220 -11.246 -9.785 1.00 83.81 198 ALA A N 1
ATOM 1539 C CA . ALA A 1 198 ? -15.757 -10.658 -11.039 1.00 83.81 198 ALA A CA 1
ATOM 1540 C C . ALA A 1 198 ? -15.197 -11.693 -12.039 1.00 83.81 198 ALA A C 1
ATOM 1542 O O . ALA A 1 198 ? -14.873 -11.317 -13.163 1.00 83.81 198 ALA A O 1
ATOM 1543 N N . GLY A 1 199 ? -15.121 -12.980 -11.671 1.00 74.81 199 GLY A N 1
ATOM 1544 C CA . GLY A 1 199 ? -14.745 -14.068 -12.578 1.00 74.81 199 GLY A CA 1
ATOM 1545 C C . GLY A 1 199 ? -13.241 -14.207 -12.830 1.00 74.81 199 GLY A C 1
ATOM 1546 O O . GLY A 1 199 ? -12.853 -14.767 -13.849 1.00 74.81 199 GLY A O 1
ATOM 1547 N N . LEU A 1 200 ? -12.389 -13.714 -11.923 1.00 69.88 200 LEU A N 1
ATOM 1548 C CA . LEU A 1 200 ? -10.928 -13.916 -11.968 1.00 69.88 200 LEU A CA 1
ATOM 1549 C C . LEU A 1 200 ? -10.493 -15.265 -11.338 1.00 69.88 200 LEU A C 1
ATOM 1551 O O . LEU A 1 200 ? -9.438 -15.343 -10.712 1.00 69.88 200 LEU A O 1
ATOM 1555 N N . ASP A 1 2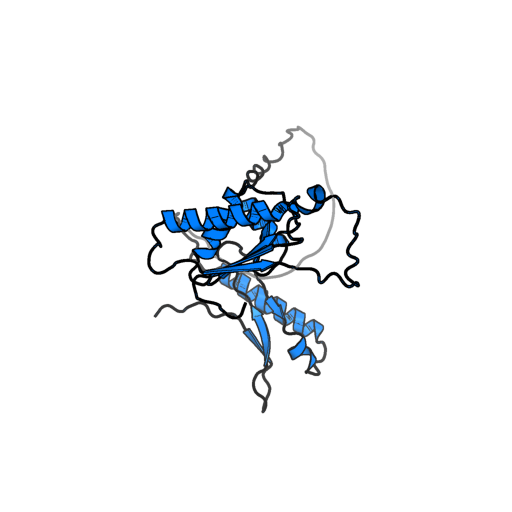01 ? -11.326 -16.298 -11.476 1.00 59.59 201 ASP A N 1
ATOM 1556 C CA . ASP A 1 201 ? -11.484 -17.386 -10.494 1.00 59.59 201 ASP A CA 1
ATOM 1557 C C . ASP A 1 201 ? -10.439 -18.518 -10.549 1.00 59.59 201 ASP A C 1
ATOM 1559 O O . ASP A 1 201 ? -10.185 -19.138 -9.528 1.00 59.59 201 ASP A O 1
ATOM 1563 N N . ASP A 1 202 ? -9.786 -18.786 -11.686 1.00 53.88 202 ASP A N 1
ATOM 1564 C CA . ASP A 1 202 ? -9.074 -20.076 -11.840 1.00 53.88 202 ASP A CA 1
ATOM 1565 C C . ASP A 1 202 ? -7.534 -19.988 -11.930 1.00 53.88 202 ASP A C 1
ATOM 1567 O O . ASP A 1 202 ? -6.843 -20.984 -11.719 1.00 53.88 202 ASP A O 1
ATOM 1571 N N . GLU A 1 203 ? -6.963 -18.810 -12.211 1.00 53.75 203 GLU A N 1
ATOM 1572 C CA . GLU A 1 203 ? -5.500 -18.613 -12.339 1.00 53.75 203 GLU A CA 1
ATOM 1573 C C . GLU A 1 203 ? -4.942 -17.537 -11.385 1.00 53.75 203 GLU A C 1
ATOM 1575 O O . GLU A 1 203 ? -3.728 -17.399 -11.239 1.00 53.75 203 GLU A O 1
ATOM 1580 N N . ALA A 1 204 ? -5.818 -16.769 -10.724 1.00 64.06 204 ALA A N 1
ATOM 1581 C CA . ALA A 1 204 ? -5.466 -15.559 -9.975 1.00 64.06 204 ALA A CA 1
ATOM 1582 C C . ALA A 1 204 ? -6.014 -15.553 -8.538 1.00 64.06 204 ALA A C 1
ATOM 1584 O O . ALA A 1 204 ? -6.363 -14.485 -8.004 1.00 64.06 204 ALA A O 1
ATOM 1585 N N . ASP A 1 205 ? -6.082 -16.740 -7.933 1.00 76.19 205 ASP A N 1
ATOM 1586 C CA . ASP A 1 205 ? -6.447 -16.926 -6.535 1.00 76.19 205 ASP A CA 1
ATOM 1587 C C . ASP A 1 205 ? -5.476 -16.163 -5.620 1.00 76.19 205 ASP A C 1
ATOM 1589 O O . ASP A 1 205 ? -4.249 -16.232 -5.751 1.00 76.19 205 ASP A O 1
ATOM 1593 N N . LEU A 1 206 ? -6.031 -15.376 -4.694 1.00 86.38 206 LEU A N 1
ATOM 1594 C CA . LEU A 1 206 ? -5.228 -14.562 -3.784 1.00 86.38 206 LEU A CA 1
ATOM 1595 C C . LEU A 1 206 ? -4.654 -15.427 -2.663 1.00 86.38 206 LEU A C 1
ATOM 1597 O O . LEU A 1 206 ? -5.389 -15.949 -1.816 1.00 86.38 206 LEU A O 1
ATOM 1601 N N . HIS A 1 207 ? -3.329 -15.469 -2.591 1.00 89.00 207 HIS A N 1
ATOM 1602 C CA . HIS A 1 207 ? -2.604 -16.062 -1.481 1.00 89.00 207 HIS A CA 1
ATOM 1603 C C . HIS A 1 207 ? -2.801 -15.179 -0.247 1.00 89.00 207 HIS A C 1
ATOM 1605 O O . HIS A 1 207 ? -2.722 -13.952 -0.324 1.00 89.00 207 HIS A O 1
ATOM 1611 N N . GLN A 1 208 ? -3.116 -15.801 0.889 1.00 91.19 208 GLN A N 1
ATOM 1612 C CA . GLN A 1 208 ? -3.409 -15.101 2.135 1.00 91.19 208 GLN A CA 1
ATOM 1613 C C . GLN A 1 208 ? -2.421 -15.515 3.220 1.00 91.19 208 GLN A C 1
ATOM 1615 O O . GLN A 1 208 ? -2.394 -16.677 3.619 1.00 91.19 208 GLN A O 1
ATOM 1620 N N . TYR A 1 209 ? -1.697 -14.540 3.766 1.00 90.88 209 TYR A N 1
ATOM 1621 C CA . TYR A 1 209 ? -0.767 -14.735 4.877 1.00 90.88 209 TYR A CA 1
ATOM 1622 C C . TYR A 1 209 ? -1.233 -13.918 6.074 1.00 90.88 209 TYR A C 1
ATOM 1624 O O . TYR A 1 209 ? -1.493 -12.722 5.959 1.00 90.88 209 TYR A O 1
ATOM 1632 N N . VAL A 1 210 ? -1.376 -14.564 7.228 1.00 90.75 210 VAL A N 1
ATOM 1633 C CA . VAL A 1 210 ? -1.884 -13.929 8.447 1.00 90.75 210 VAL A CA 1
ATOM 1634 C C . VAL A 1 210 ? -0.767 -13.869 9.478 1.00 90.75 210 VAL A C 1
ATOM 1636 O O . VAL A 1 210 ? -0.308 -14.906 9.952 1.00 90.75 210 VAL A O 1
ATOM 1639 N N . LEU A 1 211 ? -0.362 -12.657 9.855 1.00 87.88 211 LEU A N 1
ATOM 1640 C CA . LEU A 1 211 ? 0.583 -12.417 10.938 1.00 87.88 211 LEU A CA 1
ATOM 1641 C C . LEU A 1 211 ? -0.137 -11.863 12.164 1.00 87.88 211 LEU A C 1
ATOM 1643 O O . LEU A 1 211 ? -0.842 -10.850 12.113 1.00 87.88 211 LEU A O 1
ATOM 1647 N N . TYR A 1 212 ? 0.090 -12.536 13.287 1.00 84.56 212 TYR A N 1
ATOM 1648 C CA . TYR A 1 212 ? -0.351 -12.096 14.601 1.00 84.56 212 TYR A CA 1
ATOM 1649 C C . TYR A 1 212 ? 0.803 -11.393 15.302 1.00 84.56 212 TYR A C 1
ATOM 1651 O O . TYR A 1 212 ? 1.875 -11.977 15.475 1.00 84.56 212 TYR A O 1
ATOM 1659 N N . ASP A 1 213 ? 0.574 -10.169 15.766 1.00 72.12 213 ASP A N 1
ATOM 1660 C CA . ASP A 1 213 ? 1.549 -9.480 16.603 1.00 72.12 213 ASP A CA 1
ATOM 1661 C C . ASP A 1 213 ? 1.416 -9.996 18.035 1.00 72.12 213 ASP A C 1
ATOM 1663 O O . ASP A 1 213 ? 0.699 -9.448 18.876 1.00 72.12 213 ASP A O 1
ATOM 1667 N N . THR A 1 214 ? 2.027 -11.148 18.306 1.00 61.00 214 THR A N 1
ATOM 1668 C CA . THR A 1 214 ? 2.102 -11.652 19.672 1.00 61.00 214 THR A CA 1
ATOM 1669 C C . THR A 1 214 ? 3.179 -10.863 20.400 1.00 61.00 214 THR A C 1
ATOM 1671 O O . THR A 1 214 ? 4.366 -11.193 20.303 1.00 61.00 214 THR A O 1
ATOM 1674 N N . GLU A 1 215 ? 2.787 -9.847 21.169 1.00 60.84 215 GLU A N 1
ATOM 1675 C CA . GLU A 1 215 ? 3.692 -9.269 22.156 1.00 60.84 215 GLU A CA 1
ATOM 1676 C C . GLU A 1 215 ? 4.205 -10.408 23.049 1.00 60.84 215 GLU A C 1
ATOM 1678 O O . GLU A 1 215 ? 3.449 -11.063 23.777 1.00 60.84 215 GLU A O 1
ATOM 1683 N N . LYS A 1 216 ? 5.507 -10.703 22.963 1.00 56.59 216 LYS A N 1
ATOM 1684 C CA . LYS A 1 216 ? 6.148 -11.710 23.811 1.00 56.59 216 LYS A CA 1
ATOM 1685 C C . LYS A 1 216 ? 6.027 -11.223 25.251 1.00 56.59 216 LYS A C 1
ATOM 1687 O O . LYS A 1 216 ? 6.841 -10.408 25.681 1.00 56.59 216 LYS A O 1
ATOM 1692 N N . LYS A 1 217 ? 5.026 -11.710 25.996 1.00 57.31 217 LYS A N 1
ATOM 1693 C CA . LYS A 1 217 ? 4.865 -11.418 27.428 1.00 57.31 217 LYS A CA 1
ATOM 1694 C C . LYS A 1 217 ? 6.172 -11.771 28.144 1.00 57.31 217 LYS A C 1
ATOM 1696 O O . LYS A 1 217 ? 6.456 -12.940 28.404 1.00 57.31 217 LYS A O 1
ATOM 1701 N N . LYS A 1 218 ? 6.999 -10.758 28.420 1.00 48.56 218 LYS A N 1
ATOM 1702 C CA . LYS A 1 218 ? 8.235 -10.885 29.193 1.00 48.56 218 LYS A CA 1
ATOM 1703 C C . LYS A 1 218 ? 7.848 -11.085 30.652 1.00 48.56 218 LYS A C 1
ATOM 1705 O O . LYS A 1 218 ? 7.516 -10.135 31.349 1.00 48.56 218 LYS A O 1
ATOM 1710 N N . GLY A 1 219 ? 7.885 -12.330 31.105 1.00 65.38 219 GLY A N 1
ATOM 1711 C CA . GLY A 1 219 ? 7.731 -12.667 32.513 1.00 65.38 219 GLY A CA 1
ATOM 1712 C C . GLY A 1 219 ? 7.569 -14.170 32.727 1.00 65.38 219 GLY A C 1
ATOM 1713 O O . GLY A 1 219 ? 7.086 -14.867 31.832 1.00 65.38 219 GLY A O 1
ATOM 1714 N N . PRO A 1 220 ? 7.973 -14.702 33.893 1.00 63.16 220 PRO A N 1
ATOM 1715 C CA . PRO A 1 220 ? 7.703 -16.091 34.234 1.00 63.16 220 PRO A CA 1
ATOM 1716 C C . PRO A 1 220 ? 6.187 -16.329 34.216 1.00 63.16 220 PRO A C 1
ATOM 1718 O O . PRO A 1 220 ? 5.432 -15.579 34.836 1.00 63.16 220 PRO A O 1
ATOM 1721 N N . LYS A 1 221 ? 5.739 -17.364 33.489 1.00 61.69 221 LYS A N 1
ATOM 1722 C CA . LYS A 1 221 ? 4.331 -17.789 33.450 1.00 61.69 221 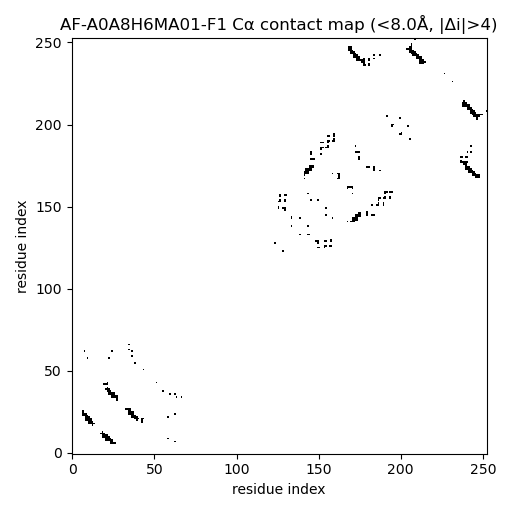LYS A CA 1
ATOM 1723 C C . LYS A 1 221 ? 3.892 -18.181 34.866 1.00 61.69 221 LYS A C 1
ATOM 1725 O O . LYS A 1 221 ? 4.079 -19.320 35.282 1.00 61.69 221 LYS A O 1
ATOM 1730 N N . ARG A 1 222 ? 3.319 -17.241 35.622 1.00 63.47 222 ARG A N 1
ATOM 1731 C CA . ARG A 1 222 ? 2.636 -17.540 36.885 1.00 63.47 222 ARG A CA 1
ATOM 1732 C C . ARG A 1 222 ? 1.293 -18.166 36.530 1.00 63.47 222 ARG A C 1
ATOM 1734 O O . ARG A 1 222 ? 0.384 -17.481 36.076 1.00 63.47 222 ARG A O 1
ATOM 1741 N N . ILE A 1 223 ? 1.201 -19.483 36.674 1.00 61.47 223 ILE A N 1
ATOM 1742 C CA . ILE A 1 223 ? -0.065 -20.203 36.564 1.00 61.47 223 ILE A CA 1
ATOM 1743 C C . ILE A 1 223 ? -0.815 -19.935 37.868 1.00 61.47 223 ILE A C 1
ATOM 1745 O O . ILE A 1 223 ? -0.460 -20.476 38.913 1.00 61.47 223 ILE A O 1
ATOM 1749 N N . ASN A 1 224 ? -1.813 -19.055 37.824 1.00 62.03 224 ASN A N 1
ATOM 1750 C CA . ASN A 1 224 ? -2.725 -18.883 38.946 1.00 62.03 224 ASN A CA 1
ATOM 1751 C C . ASN A 1 224 ? -3.625 -20.124 39.023 1.00 62.03 224 ASN A C 1
ATOM 1753 O O . ASN A 1 224 ? -4.334 -20.441 38.068 1.00 62.03 224 ASN A O 1
ATOM 1757 N N . LEU A 1 225 ? -3.547 -20.841 40.147 1.00 64.38 225 LEU A N 1
ATOM 1758 C CA . LEU A 1 225 ? -4.282 -22.086 40.404 1.00 64.38 225 LEU A CA 1
ATOM 1759 C C . LEU A 1 225 ? -5.725 -21.845 40.902 1.00 64.38 225 LEU A C 1
ATOM 1761 O O . LEU A 1 225 ? -6.498 -22.789 40.977 1.00 64.38 225 LEU A O 1
ATOM 1765 N N . ASN A 1 226 ? -6.079 -20.586 41.195 1.00 62.19 226 ASN A N 1
ATOM 1766 C CA . ASN A 1 226 ? -7.419 -20.134 41.612 1.00 62.19 226 ASN A CA 1
ATOM 1767 C C . ASN A 1 226 ? -8.189 -19.419 40.485 1.00 62.19 226 ASN A C 1
ATOM 1769 O O . ASN A 1 226 ? -9.151 -18.709 40.752 1.00 62.19 226 ASN A O 1
ATOM 1773 N N . ASP A 1 227 ? -7.711 -19.513 39.247 1.00 59.00 227 ASP A N 1
ATOM 1774 C CA . ASP A 1 227 ? -8.338 -18.846 38.108 1.00 59.00 227 ASP A CA 1
ATOM 1775 C C . ASP A 1 227 ? -9.540 -19.690 37.662 1.00 59.00 227 ASP A C 1
ATOM 1777 O O . ASP A 1 227 ? -9.345 -20.809 37.174 1.00 59.00 227 ASP A O 1
ATOM 1781 N N . ASP A 1 228 ? -10.759 -19.185 37.873 1.00 60.56 228 ASP A N 1
ATOM 1782 C CA . ASP A 1 228 ? -11.995 -19.839 37.436 1.00 60.56 228 ASP A CA 1
ATOM 1783 C C . ASP A 1 228 ? -11.890 -20.204 35.948 1.00 60.56 228 ASP A C 1
ATOM 1785 O O . ASP A 1 228 ? -11.599 -19.359 35.092 1.00 60.56 228 ASP A O 1
ATOM 1789 N N . ALA A 1 229 ? -12.112 -21.482 35.628 1.00 59.06 229 ALA A N 1
ATOM 1790 C CA . ALA A 1 229 ? -11.972 -22.023 34.273 1.00 59.06 229 ALA A CA 1
ATOM 1791 C C . ALA A 1 229 ? -12.838 -21.273 33.238 1.00 59.06 229 ALA A C 1
ATOM 1793 O O . ALA A 1 229 ? -12.470 -21.196 32.063 1.00 59.06 229 ALA A O 1
ATOM 1794 N N . ASP A 1 230 ? -13.923 -20.645 33.693 1.00 60.72 230 ASP A N 1
ATOM 1795 C CA . ASP A 1 230 ? -14.850 -19.865 32.875 1.00 60.72 230 ASP A CA 1
ATOM 1796 C C . ASP A 1 230 ? -14.233 -18.574 32.310 1.00 60.72 230 ASP A C 1
ATOM 1798 O O . ASP A 1 230 ? -14.598 -18.143 31.215 1.00 60.72 230 ASP A O 1
ATOM 1802 N N . GLN A 1 231 ? -13.249 -17.963 32.985 1.00 59.53 231 GLN A N 1
ATOM 1803 C CA . GLN A 1 231 ? -12.595 -16.748 32.475 1.00 59.53 231 GLN A CA 1
ATOM 1804 C C . GLN A 1 231 ? -11.557 -17.048 31.386 1.00 59.53 231 GLN A C 1
ATOM 1806 O O . GLN A 1 231 ? -11.361 -16.234 30.484 1.00 59.53 231 GLN A O 1
ATOM 1811 N N . LYS A 1 232 ? -10.940 -18.239 31.404 1.00 57.41 232 LYS A N 1
ATOM 1812 C CA . LYS A 1 232 ? -10.002 -18.689 30.357 1.00 57.41 232 LYS A CA 1
ATOM 1813 C C . LYS A 1 232 ? -10.694 -19.132 29.068 1.00 57.41 232 LYS A C 1
ATOM 1815 O O . LYS A 1 232 ? -10.049 -19.147 28.023 1.00 57.41 232 LYS A O 1
ATOM 1820 N N . ALA A 1 233 ? -11.983 -19.467 29.125 1.00 59.47 233 ALA A N 1
ATOM 1821 C CA . ALA A 1 233 ? -12.789 -19.799 27.950 1.00 59.47 233 ALA A CA 1
ATOM 1822 C C . ALA A 1 233 ? -13.249 -18.555 27.163 1.00 59.47 233 ALA A C 1
ATOM 1824 O O . ALA A 1 233 ? -13.744 -18.678 26.041 1.00 59.47 233 ALA A O 1
ATOM 1825 N N . LYS A 1 234 ? -13.079 -17.346 27.720 1.00 67.88 234 LYS A N 1
ATOM 1826 C CA . LYS A 1 234 ? -13.448 -16.097 27.053 1.00 67.88 234 LYS A CA 1
ATOM 1827 C C . LYS A 1 234 ? -12.369 -15.715 26.036 1.00 67.88 234 LYS A C 1
ATOM 1829 O O . LYS A 1 234 ? -11.255 -15.338 26.398 1.00 67.88 234 LYS A O 1
ATOM 1834 N N . TYR A 1 235 ? -12.709 -15.839 24.753 1.00 66.69 235 TYR A N 1
ATOM 1835 C CA . TYR A 1 235 ? -11.834 -15.480 23.637 1.00 66.69 235 TYR A CA 1
ATOM 1836 C C . TYR A 1 235 ? -11.278 -14.064 23.824 1.00 66.69 235 TYR A C 1
ATOM 1838 O O . TYR A 1 235 ? -12.033 -13.095 23.912 1.00 66.69 235 TYR A O 1
ATOM 1846 N N . THR A 1 236 ? -9.952 -13.957 23.906 1.00 67.25 236 THR A N 1
ATOM 1847 C CA . THR A 1 236 ? -9.253 -12.672 23.936 1.00 67.25 236 THR A CA 1
ATOM 1848 C C . THR A 1 236 ? -8.683 -12.438 22.539 1.00 67.25 236 THR A C 1
ATOM 1850 O O . THR A 1 236 ? -7.838 -13.234 22.115 1.00 67.25 236 THR A O 1
ATOM 1853 N N . PRO A 1 237 ? -9.142 -11.412 21.800 1.00 65.94 237 PRO A N 1
ATOM 1854 C CA . PRO A 1 237 ? -8.643 -11.153 20.460 1.00 65.94 237 PRO A CA 1
ATOM 1855 C C . PRO A 1 237 ? -7.145 -10.800 20.492 1.00 65.94 237 PRO A C 1
ATOM 1857 O O . PRO A 1 237 ? -6.660 -10.248 21.487 1.00 65.94 237 PRO A O 1
ATOM 1860 N N . PRO A 1 238 ? -6.398 -11.114 19.420 1.00 75.56 238 PRO A N 1
ATOM 1861 C CA . PRO A 1 238 ? -5.021 -10.662 19.254 1.00 75.56 238 PRO A CA 1
ATOM 1862 C C . PRO A 1 238 ? -4.911 -9.136 19.370 1.00 75.56 238 PRO A C 1
ATOM 1864 O O . PRO A 1 238 ? -5.808 -8.412 18.943 1.00 75.56 238 PRO A O 1
ATOM 1867 N N . SER A 1 239 ? -3.795 -8.649 19.915 1.00 78.88 239 SER A N 1
ATOM 1868 C CA . SER A 1 239 ? -3.506 -7.215 20.071 1.00 78.88 239 SER A CA 1
ATOM 1869 C C . SER A 1 239 ? -3.470 -6.472 18.737 1.00 78.88 239 SER A C 1
ATOM 1871 O O . SER A 1 239 ? -3.955 -5.346 18.647 1.00 78.88 239 SER A O 1
ATOM 1873 N N . SER A 1 240 ? -2.929 -7.105 17.696 1.00 84.50 240 SER A N 1
ATOM 1874 C CA . SER A 1 240 ? -3.072 -6.643 16.320 1.00 84.50 240 SER A CA 1
ATOM 1875 C C . SER A 1 240 ? -2.978 -7.806 15.327 1.00 84.50 240 SER A C 1
ATOM 1877 O O . SER A 1 240 ? -2.372 -8.847 15.607 1.00 84.50 240 SER A O 1
ATOM 1879 N N . LEU A 1 241 ? -3.626 -7.631 14.176 1.00 89.25 241 LEU A N 1
ATOM 1880 C CA . LEU A 1 241 ? -3.660 -8.560 13.055 1.00 89.25 241 LEU A CA 1
ATOM 1881 C C . LEU A 1 241 ? -3.166 -7.839 11.800 1.00 89.25 241 LEU A C 1
ATOM 1883 O O . LEU A 1 241 ? -3.630 -6.737 11.495 1.00 89.25 241 LEU A O 1
ATOM 1887 N N . THR A 1 242 ? -2.268 -8.480 11.058 1.00 90.56 242 THR A N 1
ATOM 1888 C CA . THR A 1 242 ? -1.918 -8.066 9.696 1.00 90.56 242 THR A CA 1
ATOM 1889 C C . THR A 1 242 ? -2.200 -9.220 8.747 1.00 90.56 242 THR A C 1
ATOM 1891 O O . THR A 1 242 ? -1.757 -10.343 8.978 1.00 90.56 242 THR A O 1
ATOM 1894 N N . VAL A 1 243 ? -2.964 -8.953 7.693 1.00 92.44 243 VAL A N 1
ATOM 1895 C CA . VAL A 1 243 ? -3.287 -9.926 6.650 1.00 92.44 243 VAL A CA 1
ATOM 1896 C C . VAL A 1 243 ? -2.699 -9.440 5.337 1.00 92.44 243 VAL A C 1
ATOM 1898 O O . VAL A 1 243 ? -3.036 -8.353 4.872 1.00 92.44 243 VAL A O 1
ATOM 1901 N N . HIS A 1 244 ? -1.842 -10.245 4.726 1.00 91.81 244 HIS A N 1
ATOM 1902 C CA . HIS A 1 244 ? -1.309 -9.986 3.398 1.00 91.81 244 HIS A CA 1
ATOM 1903 C C . HIS A 1 244 ? -2.105 -10.774 2.371 1.00 91.81 244 HIS A C 1
ATOM 1905 O O . HIS A 1 244 ? -2.349 -11.966 2.555 1.00 91.81 244 HIS A O 1
ATOM 1911 N N . LEU A 1 245 ? -2.505 -10.095 1.304 1.00 91.69 245 LEU A N 1
ATOM 1912 C CA . LEU A 1 245 ? -3.154 -10.688 0.145 1.00 91.69 245 LEU A CA 1
ATOM 1913 C C . LEU A 1 245 ? -2.247 -10.480 -1.059 1.00 91.69 245 LEU A C 1
ATOM 1915 O O . LEU A 1 245 ? -1.944 -9.333 -1.383 1.00 91.69 245 LEU A O 1
ATOM 1919 N N . SER A 1 246 ? -1.825 -11.552 -1.720 1.00 90.62 246 SER A N 1
ATOM 1920 C CA . SER A 1 246 ? -0.937 -11.477 -2.882 1.00 90.62 246 SER A CA 1
ATOM 1921 C C . SER A 1 246 ? -1.457 -12.275 -4.071 1.00 90.62 246 SER A C 1
ATOM 1923 O O . SER A 1 246 ? -2.099 -13.313 -3.931 1.00 90.62 246 SER A O 1
ATOM 1925 N N . LYS A 1 247 ? -1.167 -11.769 -5.271 1.00 88.56 247 LYS A N 1
ATOM 1926 C CA . LYS A 1 247 ? -1.422 -12.458 -6.545 1.00 88.56 247 LYS A CA 1
ATOM 1927 C C . LYS A 1 247 ? -0.413 -13.578 -6.801 1.00 88.56 247 LYS A C 1
ATOM 1929 O O . LYS A 1 247 ? -0.704 -14.506 -7.540 1.00 88.56 247 LYS A O 1
ATOM 1934 N N . ILE A 1 248 ? 0.775 -13.459 -6.212 1.00 86.56 248 ILE A N 1
ATOM 1935 C CA . ILE A 1 248 ? 1.881 -14.409 -6.340 1.00 86.56 248 ILE A CA 1
ATOM 1936 C C . ILE A 1 248 ? 2.147 -15.096 -5.001 1.00 86.56 248 ILE A C 1
ATOM 1938 O O . ILE A 1 248 ? 1.904 -14.502 -3.947 1.00 86.56 248 ILE A O 1
ATOM 1942 N N . ASP A 1 249 ? 2.674 -16.317 -5.049 1.00 85.81 249 ASP A N 1
ATOM 1943 C CA . ASP A 1 249 ? 3.114 -17.031 -3.851 1.00 85.81 249 ASP A CA 1
ATOM 1944 C C . ASP A 1 249 ? 4.325 -16.316 -3.227 1.00 85.81 249 ASP A C 1
ATOM 1946 O O . ASP A 1 249 ? 5.322 -16.027 -3.894 1.00 85.81 249 ASP A O 1
ATOM 1950 N N . MET A 1 250 ? 4.207 -15.979 -1.946 1.00 80.50 250 MET A N 1
ATOM 1951 C CA . MET A 1 250 ? 5.190 -15.245 -1.149 1.00 80.50 250 MET A CA 1
ATOM 1952 C C . MET A 1 250 ? 5.441 -15.982 0.177 1.00 80.50 250 MET A C 1
ATOM 1954 O O . MET A 1 250 ? 4.971 -15.545 1.226 1.00 80.50 250 MET A O 1
ATOM 1958 N N . PRO A 1 251 ? 6.187 -17.100 0.161 1.00 72.06 251 PRO A N 1
ATOM 1959 C CA . PRO A 1 251 ? 6.383 -17.942 1.343 1.00 72.06 251 PRO A CA 1
ATOM 1960 C C . PRO A 1 251 ? 7.304 -17.339 2.421 1.00 72.06 251 PRO A C 1
ATOM 1962 O O . PRO A 1 251 ? 7.347 -17.869 3.528 1.00 72.06 251 PRO A O 1
ATOM 1965 N N . GLU A 1 252 ? 8.047 -16.265 2.127 1.00 67.06 252 GLU A N 1
ATOM 1966 C CA . GLU A 1 252 ? 9.037 -15.668 3.048 1.00 67.06 252 GLU A CA 1
ATOM 1967 C C . GLU A 1 252 ? 8.535 -14.448 3.851 1.00 67.06 252 GLU A C 1
ATOM 1969 O O . GLU A 1 252 ? 9.354 -13.697 4.385 1.00 67.06 252 GLU A O 1
ATOM 1974 N N . LEU A 1 253 ? 7.218 -14.215 3.933 1.00 59.16 253 LEU A N 1
ATOM 1975 C CA . LEU A 1 253 ? 6.658 -13.078 4.684 1.00 59.16 253 LEU A CA 1
ATOM 1976 C C . LEU A 1 253 ? 6.549 -13.291 6.199 1.00 59.16 253 LEU A C 1
ATOM 1978 O O . LEU A 1 253 ? 6.101 -14.380 6.624 1.00 59.16 253 LEU A O 1
#

Mean predicted aligned error: 20.65 Å

Radius of gyration: 29.34 Å; Cα contacts (8 Å, |Δi|>4): 237; chains: 1; bounding box: 63×87×77 Å

Organism: NCBI:txid980116

Nearest PDB structures (foldseek):
  6cwx-assembly1_B  TM=6.956E-01  e=2.321E-03  Homo sapiens
  6lt7-assembly1_B  TM=7.794E-01  e=3.271E-02  Homo sapiens
  6lt7-assembly1_E  TM=7.801E-01  e=1.017E-01  Homo sapiens